Protein AF-A0A8M8UXB6-F1 (afdb_monomer)

Structure (mmCIF, N/CA/C/O backbone):
data_AF-A0A8M8UXB6-F1
#
_entry.id   AF-A0A8M8UXB6-F1
#
loop_
_atom_site.group_PDB
_atom_site.id
_atom_site.type_symbol
_atom_site.label_atom_id
_atom_site.label_alt_id
_atom_site.label_comp_id
_atom_site.label_asym_id
_atom_site.label_entity_id
_atom_site.label_seq_id
_atom_site.pdbx_PDB_ins_code
_atom_site.Cartn_x
_atom_site.Cartn_y
_atom_site.Cartn_z
_atom_site.occupancy
_atom_site.B_iso_or_equiv
_atom_site.auth_seq_id
_atom_site.auth_comp_id
_atom_site.auth_asym_id
_atom_site.auth_atom_id
_atom_site.pdbx_PDB_model_num
ATOM 1 N N . MET A 1 1 ? -39.179 3.156 4.300 1.00 52.09 1 MET A N 1
ATOM 2 C CA . MET A 1 1 ? -38.796 3.876 3.070 1.00 52.09 1 MET A CA 1
ATOM 3 C C . MET A 1 1 ? -38.747 5.362 3.382 1.00 52.09 1 MET A C 1
ATOM 5 O O . MET A 1 1 ? -39.621 6.058 2.920 1.00 52.09 1 MET A O 1
ATOM 9 N N . GLU A 1 2 ? -37.778 5.841 4.166 1.00 46.72 2 GLU A N 1
ATOM 10 C CA . GLU A 1 2 ? -37.408 7.268 4.222 1.00 46.72 2 GLU A CA 1
ATOM 11 C C . GLU A 1 2 ? -35.946 7.347 4.687 1.00 46.72 2 GLU A C 1
ATOM 13 O O . GLU A 1 2 ? -35.594 6.819 5.741 1.00 46.72 2 GLU A O 1
ATOM 18 N N . HIS A 1 3 ? -35.081 7.928 3.856 1.00 46.84 3 HIS A N 1
ATOM 19 C CA . HIS A 1 3 ? -33.669 8.177 4.146 1.00 46.84 3 HIS A CA 1
ATOM 20 C C . HIS A 1 3 ? -33.470 9.685 4.337 1.00 46.84 3 HIS A C 1
ATOM 22 O O . HIS A 1 3 ? -33.814 10.436 3.422 1.00 46.84 3 HIS A O 1
ATOM 28 N N . PRO A 1 4 ? -32.851 10.159 5.432 1.00 62.53 4 PRO A N 1
ATOM 29 C CA . PRO A 1 4 ? -32.331 11.513 5.471 1.00 62.53 4 PRO A CA 1
ATOM 30 C C . PRO A 1 4 ? -30.938 11.560 4.827 1.00 62.53 4 PRO A C 1
ATOM 32 O O . PRO A 1 4 ? -29.988 10.897 5.248 1.00 62.53 4 PRO A O 1
ATOM 35 N N . VAL A 1 5 ? -30.836 12.373 3.779 1.00 54.56 5 VAL A N 1
ATOM 36 C CA . VAL A 1 5 ? -29.599 12.784 3.107 1.00 54.56 5 VAL A CA 1
ATOM 37 C C . VAL A 1 5 ? -28.805 13.690 4.052 1.00 54.56 5 VAL A C 1
ATOM 39 O O . VAL A 1 5 ? -29.157 14.851 4.248 1.00 54.56 5 VAL A O 1
ATOM 42 N N . TYR A 1 6 ? -27.721 13.181 4.639 1.00 48.34 6 TYR A N 1
ATOM 43 C CA . TYR A 1 6 ? -26.762 14.017 5.360 1.00 48.34 6 TYR A CA 1
ATOM 44 C C . TYR A 1 6 ? -25.718 14.577 4.392 1.00 48.34 6 TYR A C 1
ATOM 46 O O . TYR A 1 6 ? -24.767 13.907 3.991 1.00 48.34 6 TYR A O 1
ATOM 54 N N . SER A 1 7 ? -25.896 15.848 4.038 1.00 54.56 7 SER A N 1
ATOM 55 C CA . SER A 1 7 ? -24.874 16.689 3.425 1.00 54.56 7 SER A CA 1
ATOM 56 C C . SER A 1 7 ? -23.794 17.033 4.457 1.00 54.56 7 SER A C 1
ATOM 58 O O . SER A 1 7 ? -23.979 17.927 5.285 1.00 54.56 7 SER A O 1
ATOM 60 N N . LEU A 1 8 ? -22.644 16.362 4.410 1.00 44.34 8 LEU A N 1
ATOM 61 C CA . LEU A 1 8 ? -21.457 16.809 5.141 1.00 44.34 8 LEU A CA 1
ATOM 62 C C . LEU A 1 8 ? -20.671 17.794 4.274 1.00 44.34 8 LEU A C 1
ATOM 64 O O . LEU A 1 8 ? -19.838 17.427 3.447 1.00 44.34 8 LEU A O 1
ATOM 68 N N . GLN A 1 9 ? -20.967 19.078 4.480 1.00 42.91 9 GLN A N 1
ATOM 69 C CA . GLN A 1 9 ? -20.109 20.177 4.062 1.00 42.91 9 GLN A CA 1
ATOM 70 C C . GLN A 1 9 ? -18.726 20.001 4.697 1.00 42.91 9 GLN A C 1
ATOM 72 O O . GLN A 1 9 ? -18.566 19.907 5.914 1.00 42.91 9 GLN A O 1
ATOM 77 N N . TYR A 1 10 ? -17.730 19.947 3.823 1.00 42.12 10 TYR A N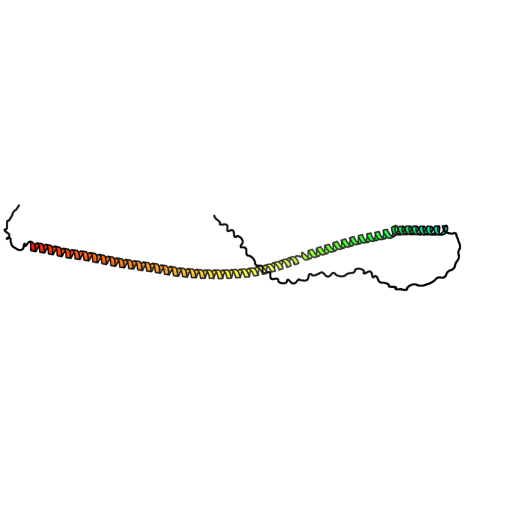 1
ATOM 78 C CA . TYR A 1 10 ? -16.314 19.829 4.113 1.00 42.12 10 TYR A CA 1
ATOM 79 C C . TYR A 1 10 ? -15.874 20.773 5.239 1.00 42.12 10 TYR A C 1
ATOM 81 O O . TYR A 1 10 ? -15.799 21.993 5.070 1.00 42.12 10 TYR A O 1
ATOM 89 N N . MET A 1 11 ? -15.497 20.189 6.378 1.00 40.06 11 MET A N 1
ATOM 90 C CA . MET A 1 11 ? -14.714 20.875 7.396 1.00 40.06 11 MET A CA 1
ATOM 91 C C . MET A 1 11 ? -13.427 21.407 6.758 1.00 40.06 11 MET A C 1
ATOM 93 O O . MET A 1 11 ? -12.514 20.662 6.399 1.00 40.06 11 MET A O 1
ATOM 97 N N . ARG A 1 12 ? -13.370 22.734 6.659 1.00 49.72 12 ARG A N 1
ATOM 98 C CA . ARG A 1 12 ? -12.221 23.574 6.327 1.00 49.72 12 ARG A CA 1
ATOM 99 C C . ARG A 1 12 ? -11.096 23.345 7.353 1.00 49.72 12 ARG A C 1
ATOM 101 O O . ARG A 1 12 ? -10.843 24.186 8.212 1.00 49.72 12 ARG A O 1
ATOM 108 N N . ARG A 1 13 ? -10.394 22.207 7.277 1.00 42.78 13 ARG A N 1
ATOM 109 C CA . ARG A 1 13 ? -9.127 21.993 7.992 1.00 42.78 13 ARG A CA 1
ATOM 110 C C . ARG A 1 13 ? -8.033 22.795 7.298 1.00 42.78 13 ARG A C 1
ATOM 112 O O . ARG A 1 13 ? -7.392 22.371 6.341 1.00 42.78 13 ARG A O 1
ATOM 119 N N . ARG A 1 14 ? -7.856 24.000 7.833 1.00 42.75 14 ARG A N 1
ATOM 120 C CA . ARG A 1 14 ? -6.725 24.906 7.659 1.00 42.75 14 ARG A CA 1
ATOM 121 C C . ARG A 1 14 ? -5.435 24.181 8.051 1.00 42.75 14 ARG A C 1
ATOM 123 O O . ARG A 1 14 ? -4.998 24.239 9.197 1.00 42.75 14 ARG A O 1
ATOM 130 N N . SER A 1 15 ? -4.842 23.482 7.091 1.00 38.06 15 SER A N 1
ATOM 131 C CA . SER A 1 15 ? -3.515 22.893 7.237 1.00 38.06 15 SER A CA 1
ATOM 132 C C . SER A 1 15 ? -2.497 24.027 7.307 1.00 38.06 15 SER A C 1
ATOM 134 O O . SER A 1 15 ? -2.182 24.671 6.309 1.00 38.06 15 SER A O 1
ATOM 136 N N . ARG A 1 16 ? -2.018 24.310 8.520 1.00 42.69 16 ARG A N 1
ATOM 137 C CA . ARG A 1 16 ? -0.820 25.112 8.767 1.00 42.69 16 ARG A CA 1
ATOM 138 C C . ARG A 1 16 ? 0.369 24.357 8.172 1.00 42.69 16 ARG A C 1
ATOM 140 O O . ARG A 1 16 ? 0.931 23.481 8.819 1.00 42.69 16 ARG A O 1
ATOM 147 N N . SER A 1 17 ? 0.756 24.678 6.943 1.00 42.38 17 SER A N 1
ATOM 148 C CA . SER A 1 17 ? 2.042 24.248 6.405 1.00 42.38 17 SER A CA 1
ATOM 149 C C . SER A 1 17 ? 3.145 25.042 7.108 1.00 42.38 17 SER A C 1
ATOM 151 O O . SER A 1 17 ? 3.466 26.166 6.717 1.00 42.38 17 SER A O 1
ATOM 153 N N . LEU A 1 18 ? 3.710 24.472 8.173 1.00 42.44 18 LEU A N 1
ATOM 154 C CA . LEU A 1 18 ? 5.007 24.887 8.695 1.00 42.44 18 LEU A CA 1
ATOM 155 C C . LEU A 1 18 ? 6.042 24.578 7.609 1.00 42.44 18 LEU A C 1
ATOM 157 O O . LEU A 1 18 ? 6.506 23.448 7.465 1.00 42.44 18 LEU A O 1
ATOM 161 N N . SER A 1 19 ? 6.356 25.586 6.797 1.00 42.25 19 SER A N 1
ATOM 162 C CA . SER A 1 19 ? 7.439 25.527 5.822 1.00 42.25 19 SER A CA 1
ATOM 163 C C . SER A 1 19 ? 8.760 25.451 6.586 1.00 42.25 19 SER A C 1
ATOM 165 O O . SER A 1 19 ? 9.380 26.465 6.904 1.00 42.25 19 SER A O 1
ATOM 167 N N . SER A 1 20 ? 9.181 24.235 6.941 1.00 42.88 20 SER A N 1
ATOM 168 C CA . SER A 1 20 ? 10.557 24.011 7.363 1.00 42.88 20 SER A CA 1
ATOM 169 C C . SER A 1 20 ? 11.435 24.204 6.130 1.00 42.88 20 SER A C 1
ATOM 171 O O . SER A 1 20 ? 11.496 23.387 5.211 1.00 42.88 20 SER A O 1
ATOM 173 N N . ARG A 1 21 ? 12.077 25.370 6.091 1.00 49.84 21 ARG A N 1
ATOM 174 C CA . ARG A 1 21 ? 13.089 25.783 5.124 1.00 49.84 21 ARG A CA 1
ATOM 175 C C . ARG A 1 21 ? 14.337 24.916 5.315 1.00 49.84 21 ARG A C 1
ATOM 177 O O . ARG A 1 21 ? 15.371 25.377 5.782 1.00 49.84 21 ARG A O 1
ATOM 184 N N . ARG A 1 22 ? 14.234 23.623 5.002 1.00 41.66 22 ARG A N 1
ATOM 185 C CA . ARG A 1 22 ? 15.372 22.706 4.941 1.00 41.66 22 ARG A CA 1
ATOM 186 C C . ARG A 1 22 ? 16.051 22.926 3.599 1.00 41.66 22 ARG A C 1
ATOM 188 O O . ARG A 1 22 ? 15.495 22.603 2.551 1.00 41.66 22 ARG A O 1
ATOM 195 N N . HIS A 1 23 ? 17.242 23.510 3.649 1.00 46.34 23 HIS A N 1
ATOM 196 C CA . HIS A 1 23 ? 18.158 23.619 2.524 1.00 46.34 23 HIS A CA 1
ATOM 197 C C . HIS A 1 23 ? 18.290 22.262 1.819 1.00 46.34 23 HIS A C 1
ATOM 199 O O . HIS A 1 23 ? 18.937 21.342 2.315 1.00 46.34 23 HIS A O 1
ATOM 205 N N . LYS A 1 24 ? 17.651 22.142 0.652 1.00 38.91 24 LYS A N 1
ATOM 206 C CA . LYS A 1 24 ? 17.881 21.052 -0.290 1.00 38.91 24 LYS A CA 1
ATOM 207 C C . LYS A 1 24 ? 19.228 21.341 -0.942 1.00 38.91 24 LYS A C 1
ATOM 209 O O . LYS A 1 24 ? 19.356 22.274 -1.736 1.00 38.91 24 LYS A O 1
ATOM 214 N N . SER A 1 25 ? 20.245 20.591 -0.542 1.00 42.97 25 SER A N 1
ATOM 215 C CA . SER A 1 25 ? 21.536 20.552 -1.214 1.00 42.97 25 SER A CA 1
ATOM 216 C C . SER A 1 25 ? 21.306 20.330 -2.711 1.00 42.97 25 SER A C 1
ATOM 218 O O . SER A 1 25 ? 20.678 19.360 -3.133 1.00 42.97 25 SER A O 1
ATOM 220 N N . ARG A 1 26 ? 21.777 21.285 -3.518 1.00 43.59 26 ARG A N 1
ATOM 221 C CA . ARG A 1 26 ? 21.885 21.153 -4.971 1.00 43.59 26 ARG A CA 1
ATOM 222 C C . ARG A 1 26 ? 22.779 19.950 -5.260 1.00 43.59 26 ARG A C 1
ATOM 224 O O . ARG A 1 26 ? 23.995 20.048 -5.125 1.00 43.59 26 ARG A O 1
ATOM 231 N N . SER A 1 27 ? 22.194 18.829 -5.665 1.00 47.28 27 SER A N 1
ATOM 232 C CA . SER A 1 27 ? 22.964 17.762 -6.296 1.00 47.28 27 SER A CA 1
ATOM 233 C C . SER A 1 27 ? 23.522 18.283 -7.630 1.00 47.28 27 SER A C 1
ATOM 235 O O . SER A 1 27 ? 22.787 18.920 -8.394 1.00 47.28 27 SER A O 1
ATOM 237 N N . PRO A 1 28 ? 24.814 18.065 -7.917 1.00 50.75 28 PRO A N 1
ATOM 238 C CA . PRO A 1 28 ? 25.452 18.557 -9.127 1.00 50.75 28 PRO A CA 1
ATOM 239 C C . PRO A 1 28 ? 24.923 17.787 -10.339 1.00 50.75 28 PRO A C 1
ATOM 241 O O . PRO A 1 28 ? 25.023 16.566 -10.422 1.00 50.75 28 PRO A O 1
ATOM 244 N N . THR A 1 29 ? 24.365 18.509 -11.307 1.00 49.97 29 THR A N 1
ATOM 245 C CA . THR A 1 29 ? 24.060 17.974 -12.639 1.00 49.97 29 THR A CA 1
ATOM 246 C C . THR A 1 29 ? 25.318 17.348 -13.256 1.00 49.97 29 THR A C 1
ATOM 248 O O . THR A 1 29 ? 26.364 18.010 -13.242 1.00 49.97 29 THR A O 1
ATOM 251 N N . PRO A 1 30 ? 25.259 16.154 -13.875 1.00 48.78 30 PRO A N 1
ATOM 252 C CA . PRO A 1 30 ? 26.390 15.614 -14.608 1.00 48.78 30 PRO A CA 1
ATOM 253 C C . PRO A 1 30 ? 26.488 16.372 -15.933 1.00 48.78 30 PRO A C 1
ATOM 255 O O . PRO A 1 30 ? 25.912 15.986 -16.951 1.00 48.78 30 PRO A O 1
ATOM 258 N N . ARG A 1 31 ? 27.200 17.504 -15.931 1.00 48.94 31 ARG A N 1
ATOM 259 C CA . ARG A 1 31 ? 27.508 18.226 -17.166 1.00 48.94 31 ARG A CA 1
ATOM 260 C C . ARG A 1 31 ? 28.572 17.424 -17.908 1.00 48.94 31 ARG A C 1
ATOM 262 O O . ARG A 1 31 ? 29.768 17.512 -17.652 1.00 48.94 31 ARG A O 1
ATOM 269 N N . ARG A 1 32 ? 28.048 16.550 -18.762 1.00 45.34 32 ARG A N 1
ATOM 270 C CA . ARG A 1 32 ? 28.712 15.607 -19.655 1.00 45.34 32 ARG A CA 1
ATOM 271 C C . ARG A 1 32 ? 30.022 16.176 -20.202 1.00 45.34 32 ARG A C 1
ATOM 273 O O . ARG A 1 32 ? 30.042 17.197 -20.888 1.00 45.34 32 ARG A O 1
ATOM 280 N N . ARG A 1 33 ? 31.106 15.466 -19.886 1.00 44.88 33 ARG A N 1
ATOM 281 C CA . ARG A 1 33 ? 32.448 15.636 -20.442 1.00 44.88 33 ARG A CA 1
ATOM 282 C C . ARG A 1 33 ? 32.355 15.722 -21.969 1.00 44.88 33 ARG A C 1
ATOM 284 O O . ARG A 1 33 ? 31.955 14.762 -22.621 1.00 44.88 33 ARG A O 1
ATOM 291 N N . LYS A 1 34 ? 32.711 16.879 -22.530 1.00 38.00 34 LYS A N 1
ATOM 292 C CA . LYS A 1 34 ? 32.951 17.049 -23.965 1.00 38.00 34 LYS A CA 1
ATOM 293 C C . LYS A 1 34 ? 34.330 16.448 -24.242 1.00 38.00 34 LYS A C 1
ATOM 295 O O . LYS A 1 34 ? 35.350 17.035 -23.884 1.00 38.00 34 LYS A O 1
ATOM 300 N N . SER A 1 35 ? 34.352 15.234 -24.777 1.00 42.44 35 SER A N 1
ATOM 301 C CA . SER A 1 35 ? 35.566 14.581 -25.254 1.00 42.44 35 SER A CA 1
ATOM 302 C C . SER A 1 35 ? 36.165 15.390 -26.406 1.00 42.44 35 SER A C 1
ATOM 304 O O . SER A 1 35 ? 35.488 15.778 -27.356 1.00 42.44 35 SER A O 1
ATOM 306 N N . ARG A 1 36 ? 37.458 15.675 -26.264 1.00 44.72 36 ARG A N 1
ATOM 307 C CA . ARG A 1 36 ? 38.354 16.161 -27.312 1.00 44.72 36 ARG A CA 1
ATOM 308 C C . ARG A 1 36 ? 38.537 15.074 -28.374 1.00 44.72 36 ARG A C 1
ATOM 310 O O . ARG A 1 36 ? 38.827 13.947 -27.995 1.00 44.72 36 ARG A O 1
ATOM 317 N N . SER A 1 37 ? 38.445 15.464 -29.647 1.00 46.44 37 SER A N 1
ATOM 318 C CA . SER A 1 37 ? 39.218 14.946 -30.792 1.00 46.44 37 SER A CA 1
ATOM 319 C C . SER A 1 37 ? 39.079 15.916 -31.990 1.00 46.44 37 SER A C 1
ATOM 321 O O . SER A 1 37 ? 38.207 16.785 -31.950 1.00 46.44 37 SER A O 1
ATOM 323 N N . PRO A 1 38 ? 40.013 15.913 -32.959 1.00 49.00 38 PRO A N 1
ATOM 324 C CA . PRO A 1 38 ? 40.863 17.073 -33.247 1.00 49.00 38 PRO A CA 1
ATOM 325 C C . PRO A 1 38 ? 40.366 17.956 -34.399 1.00 49.00 38 PRO A C 1
ATOM 327 O O . PRO A 1 38 ? 40.027 17.474 -35.473 1.00 49.00 38 PRO A O 1
ATOM 330 N N . THR A 1 39 ? 40.425 19.276 -34.216 1.00 51.88 39 THR A N 1
ATOM 331 C CA . THR A 1 39 ? 40.383 20.238 -35.327 1.00 51.88 39 THR A CA 1
ATOM 332 C C . THR A 1 39 ? 41.812 20.629 -35.725 1.00 51.88 39 THR A C 1
ATOM 334 O O . THR A 1 39 ? 42.659 20.823 -34.843 1.00 51.88 39 THR A O 1
ATOM 337 N N . PRO A 1 40 ? 42.130 20.765 -37.026 1.00 44.78 40 PRO A N 1
ATOM 338 C CA . PRO A 1 40 ? 43.464 21.147 -37.465 1.00 44.78 40 PRO A CA 1
ATOM 339 C C . PRO A 1 40 ? 43.705 22.619 -37.114 1.00 44.78 40 PRO A C 1
ATOM 341 O O . PRO A 1 40 ? 43.198 23.540 -37.755 1.00 44.78 40 PRO A O 1
ATOM 344 N N . LYS A 1 41 ? 44.497 22.855 -36.064 1.00 46.72 41 LYS A N 1
ATOM 345 C CA . LYS A 1 41 ? 45.066 24.172 -35.773 1.00 46.72 41 LYS A CA 1
ATOM 346 C C . LYS A 1 41 ? 46.045 24.532 -36.887 1.00 46.72 41 LYS A C 1
ATOM 348 O O . LYS A 1 41 ? 47.184 24.075 -36.891 1.00 46.72 41 LYS A O 1
ATOM 353 N N . ARG A 1 42 ? 45.616 25.397 -37.805 1.00 40.56 42 ARG A N 1
ATOM 354 C CA . ARG A 1 42 ? 46.510 26.081 -38.741 1.00 40.56 42 ARG A CA 1
ATOM 355 C C . ARG A 1 42 ? 47.474 26.964 -37.944 1.00 40.56 42 ARG A C 1
ATOM 357 O O . ARG A 1 42 ? 47.108 28.012 -37.417 1.00 40.56 42 ARG A O 1
ATOM 364 N N . THR A 1 43 ? 48.712 26.506 -37.846 1.00 44.88 43 THR A N 1
ATOM 365 C CA . THR A 1 43 ? 49.862 27.225 -37.307 1.00 44.88 43 THR A CA 1
ATOM 366 C C . THR A 1 43 ? 50.139 28.466 -38.159 1.00 44.88 43 THR A C 1
ATOM 368 O O . THR A 1 43 ? 50.557 28.378 -39.309 1.00 44.88 43 THR A O 1
ATOM 371 N N . LYS A 1 44 ? 49.918 29.660 -37.600 1.00 44.19 44 LYS A N 1
ATOM 372 C CA . LYS A 1 44 ? 50.465 30.911 -38.144 1.00 44.19 44 LYS A CA 1
ATOM 373 C C . LYS A 1 44 ? 51.757 31.218 -37.383 1.00 44.19 44 LYS A C 1
ATOM 375 O O . LYS A 1 44 ? 51.751 31.855 -36.337 1.00 44.19 44 LYS A O 1
ATOM 380 N N . ARG A 1 45 ? 52.862 30.680 -37.898 1.00 40.84 45 ARG A N 1
ATOM 381 C CA . ARG A 1 45 ? 54.252 30.949 -37.494 1.00 40.84 45 ARG A CA 1
ATOM 382 C C . ARG A 1 45 ? 54.937 31.405 -38.786 1.00 40.84 45 ARG A C 1
ATOM 384 O O . ARG A 1 45 ? 54.962 30.644 -39.739 1.00 40.84 45 ARG A O 1
ATOM 391 N N . GLN A 1 46 ? 55.256 32.677 -38.979 1.00 36.38 46 GLN A N 1
ATOM 392 C CA . GLN A 1 46 ? 56.524 33.394 -38.734 1.00 36.38 46 GLN A CA 1
ATOM 393 C C . GLN A 1 46 ? 56.386 34.645 -39.648 1.00 36.38 46 GLN A C 1
ATOM 395 O O . GLN A 1 46 ? 55.687 34.572 -40.649 1.00 36.38 46 GLN A O 1
ATOM 400 N N . ARG A 1 47 ? 56.977 35.820 -39.449 1.00 37.66 47 ARG A N 1
ATOM 401 C CA . ARG A 1 47 ? 58.333 36.142 -39.011 1.00 37.66 47 ARG A CA 1
ATOM 402 C C . ARG A 1 47 ? 58.353 37.664 -38.814 1.00 37.66 47 ARG A C 1
ATOM 404 O O . ARG A 1 47 ? 57.826 38.389 -39.654 1.00 37.66 47 ARG A O 1
ATOM 411 N N . LYS A 1 48 ? 58.943 38.152 -37.725 1.00 38.59 48 LYS A N 1
ATOM 412 C CA . LYS A 1 48 ? 59.273 39.574 -37.575 1.00 38.59 48 LYS A CA 1
ATOM 413 C C . LYS A 1 48 ? 60.486 39.888 -38.457 1.00 38.59 48 LYS A C 1
ATOM 415 O O . LYS A 1 48 ? 61.440 39.114 -38.449 1.00 38.59 48 LYS A O 1
ATOM 420 N N . ARG A 1 49 ? 60.485 41.034 -39.138 1.00 35.00 49 ARG A N 1
ATOM 421 C CA . ARG A 1 49 ? 61.720 41.742 -39.490 1.00 35.00 49 ARG A CA 1
ATOM 422 C C . ARG A 1 49 ? 61.505 43.229 -39.247 1.00 35.00 49 ARG A C 1
ATOM 424 O O . ARG A 1 49 ? 60.694 43.864 -39.908 1.00 35.00 49 ARG A O 1
ATOM 431 N N . SER A 1 50 ? 62.183 43.719 -38.223 1.00 36.75 50 SER A N 1
ATOM 432 C CA . SER A 1 50 ? 62.341 45.129 -37.894 1.00 36.75 50 SER A CA 1
ATOM 433 C C . SER A 1 50 ? 63.365 45.743 -38.843 1.00 36.75 50 SER A C 1
ATOM 435 O O . SER A 1 50 ? 64.385 45.101 -39.072 1.00 36.75 50 SER A O 1
ATOM 437 N N . THR A 1 51 ? 63.150 46.979 -39.288 1.00 34.28 51 THR A N 1
ATOM 438 C CA . THR A 1 51 ? 64.228 47.952 -39.537 1.00 34.28 51 THR A CA 1
ATOM 439 C C . THR A 1 51 ? 63.637 49.357 -39.527 1.00 34.28 51 THR A C 1
ATOM 441 O O . THR A 1 51 ? 62.875 49.738 -40.409 1.00 34.28 51 THR A O 1
ATOM 444 N N . SER A 1 52 ? 63.984 50.087 -38.476 1.00 42.12 52 SER A N 1
ATOM 445 C CA . SER A 1 52 ? 63.933 51.538 -38.344 1.00 42.12 52 SER A CA 1
ATOM 446 C C . SER A 1 52 ? 65.100 52.185 -39.093 1.00 42.12 52 SER A C 1
ATOM 448 O O . SER A 1 52 ? 66.213 51.683 -38.957 1.00 42.12 52 SER A O 1
ATOM 450 N N . SER A 1 53 ? 64.881 53.330 -39.739 1.00 37.78 53 SER A N 1
ATOM 451 C CA . SER A 1 53 ? 65.802 54.483 -39.706 1.00 37.78 53 SER A CA 1
ATOM 452 C C . SER A 1 53 ? 65.248 55.645 -40.536 1.00 37.78 53 SER A C 1
ATOM 454 O O . SER A 1 53 ? 64.797 55.457 -41.662 1.00 37.78 53 SER A O 1
ATOM 456 N N . SER A 1 54 ? 65.293 56.829 -39.935 1.00 36.47 54 SER A N 1
ATOM 457 C CA . SER A 1 54 ? 64.901 58.149 -40.444 1.00 36.47 54 SER A CA 1
ATOM 458 C C . SER A 1 54 ? 65.824 58.655 -41.595 1.00 36.47 54 SER A C 1
ATOM 460 O O . SER A 1 54 ? 66.740 57.929 -41.984 1.00 36.47 54 SER A O 1
ATOM 462 N N . PRO A 1 55 ? 65.570 59.851 -42.180 1.00 61.38 55 PRO A N 1
ATOM 463 C CA . PRO A 1 55 ? 66.037 60.282 -43.506 1.00 61.38 55 PRO A CA 1
ATOM 464 C C . PRO A 1 55 ? 67.459 60.866 -43.478 1.00 61.38 55 PRO A C 1
ATOM 466 O O . PRO A 1 55 ? 67.994 61.048 -42.390 1.00 61.38 55 PRO A O 1
ATOM 469 N N . LEU A 1 56 ? 68.030 61.189 -44.655 1.00 34.44 56 LEU A N 1
ATOM 470 C CA . LEU A 1 56 ? 68.779 62.427 -44.976 1.00 34.44 56 LEU A CA 1
ATOM 471 C C . LEU A 1 56 ? 69.555 62.330 -46.322 1.00 34.44 56 LEU A C 1
ATOM 473 O O . LEU A 1 56 ? 70.205 61.335 -46.618 1.00 34.44 56 LEU A O 1
ATOM 477 N N . THR A 1 57 ? 69.492 63.444 -47.067 1.00 33.47 57 THR A N 1
ATOM 478 C CA . THR A 1 57 ? 70.531 64.093 -47.907 1.00 33.47 57 THR A CA 1
ATOM 479 C C . THR A 1 57 ? 70.988 63.540 -49.272 1.00 33.47 57 THR A C 1
ATOM 481 O O . THR A 1 57 ? 71.717 62.563 -49.360 1.00 33.47 57 THR A O 1
ATOM 484 N N . ALA A 1 58 ? 70.713 64.394 -50.274 1.00 31.42 58 ALA A N 1
ATOM 485 C CA . ALA A 1 58 ? 71.642 65.002 -51.245 1.00 31.42 58 ALA A CA 1
ATOM 486 C C . ALA A 1 58 ? 71.944 64.309 -52.595 1.00 31.42 58 ALA A C 1
ATOM 488 O O . ALA A 1 58 ? 72.324 63.149 -52.685 1.00 31.42 58 ALA A O 1
ATOM 489 N N . SER A 1 59 ? 71.786 65.130 -53.641 1.00 42.84 59 SER A N 1
ATOM 490 C CA . SER A 1 59 ? 72.007 64.926 -55.080 1.00 42.84 59 SER A CA 1
ATOM 491 C C . SER A 1 59 ? 73.467 64.607 -55.462 1.00 42.84 59 SER A C 1
ATOM 493 O O . SER A 1 59 ? 74.374 64.839 -54.662 1.00 42.84 59 SER A O 1
ATOM 495 N N . PRO A 1 60 ? 73.724 64.184 -56.718 1.00 48.16 60 PRO A N 1
ATOM 496 C CA . PRO A 1 60 ? 74.143 65.180 -57.711 1.00 48.16 60 PRO A CA 1
ATOM 497 C C . PRO A 1 60 ? 73.526 65.020 -59.116 1.00 48.16 60 PRO A C 1
ATOM 499 O O . PRO A 1 60 ? 72.963 64.001 -59.499 1.00 48.16 60 PRO A O 1
ATOM 502 N N . SER A 1 61 ? 73.643 66.129 -59.836 1.00 41.69 61 SER A N 1
ATOM 503 C CA . SER A 1 61 ? 73.226 66.496 -61.191 1.00 41.69 61 SER A CA 1
ATOM 504 C C . SER A 1 61 ? 73.973 65.812 -62.351 1.00 41.69 61 SER A C 1
ATOM 506 O O . SER A 1 61 ? 75.016 65.204 -62.135 1.00 41.69 61 SER A O 1
ATOM 508 N N . VAL A 1 62 ? 73.507 66.152 -63.572 1.00 36.78 62 VAL A N 1
ATOM 509 C CA . VAL A 1 62 ? 74.155 66.106 -64.914 1.00 36.78 62 VAL A CA 1
ATOM 510 C C . VAL A 1 62 ? 73.750 64.878 -65.743 1.00 36.78 62 VAL A C 1
ATOM 512 O O . VAL A 1 62 ? 73.819 63.767 -65.247 1.00 36.78 62 VAL A O 1
ATOM 515 N N . SER A 1 63 ? 73.374 64.936 -67.024 1.00 35.53 63 SER A N 1
ATOM 516 C CA . SER A 1 63 ? 72.856 65.940 -67.976 1.00 35.53 63 SER A CA 1
ATOM 517 C C . SER A 1 63 ? 72.559 65.175 -69.288 1.00 35.53 63 SER A C 1
ATOM 519 O O . SER A 1 63 ? 72.958 64.022 -69.428 1.00 35.53 63 SER A O 1
ATOM 521 N N . THR A 1 64 ? 71.943 65.853 -70.267 1.00 33.56 64 THR A N 1
ATOM 522 C CA . THR A 1 64 ? 71.757 65.454 -71.686 1.00 33.56 64 THR A CA 1
ATOM 523 C C . THR A 1 64 ? 70.739 64.321 -71.913 1.00 33.56 64 THR A C 1
ATOM 525 O O . THR A 1 64 ? 70.878 63.227 -71.400 1.00 33.56 64 THR A O 1
ATOM 528 N N . GLY A 1 65 ? 69.610 64.493 -72.602 1.00 34.78 65 GLY A N 1
ATOM 529 C CA . GLY A 1 65 ? 69.340 65.317 -73.774 1.00 34.78 65 GLY A CA 1
ATOM 530 C C . GLY A 1 65 ? 69.421 64.428 -75.013 1.00 34.78 65 GLY A C 1
ATOM 531 O O . GLY A 1 65 ? 70.512 63.984 -75.342 1.00 34.78 65 GLY A O 1
ATOM 532 N N . THR A 1 66 ? 68.268 64.167 -75.643 1.00 37.41 66 THR A N 1
ATOM 533 C CA . THR A 1 66 ? 67.986 63.815 -77.063 1.00 37.41 66 THR A CA 1
ATOM 534 C C . THR A 1 66 ? 66.713 62.957 -77.092 1.00 37.41 66 THR A C 1
ATOM 536 O O . THR A 1 66 ? 66.653 61.864 -76.549 1.00 37.41 66 THR A O 1
ATOM 539 N N . LYS A 1 67 ? 65.568 63.579 -77.375 1.00 40.62 67 LYS A N 1
ATOM 540 C CA . LYS A 1 67 ? 64.938 63.641 -78.702 1.00 40.62 67 LYS A CA 1
ATOM 541 C C . LYS A 1 67 ? 64.585 62.269 -79.288 1.00 40.62 67 LYS A C 1
ATOM 543 O O . LYS A 1 67 ? 65.437 61.560 -79.796 1.00 40.62 67 LYS A O 1
ATOM 548 N N . GLU A 1 68 ? 63.272 62.053 -79.281 1.00 44.16 68 GLU A N 1
ATOM 549 C CA . GLU A 1 68 ? 62.466 61.655 -80.435 1.00 44.16 68 GLU A CA 1
ATOM 550 C C . GLU A 1 68 ? 62.595 60.222 -80.979 1.00 44.16 68 GLU A C 1
ATOM 552 O O . GLU A 1 68 ? 63.659 59.707 -81.299 1.00 44.16 68 GLU A O 1
ATOM 557 N N . THR A 1 69 ? 61.402 59.657 -81.205 1.00 49.16 69 THR A N 1
ATOM 558 C CA . THR A 1 69 ? 61.057 58.474 -82.014 1.00 49.16 69 THR A CA 1
ATOM 559 C C . THR A 1 69 ? 61.128 57.094 -81.337 1.00 49.16 69 THR A C 1
ATOM 561 O O . THR A 1 69 ? 62.108 56.374 -81.485 1.00 49.16 69 THR A O 1
ATOM 564 N N . LYS A 1 70 ? 60.022 56.655 -80.685 1.00 52.34 70 LYS A N 1
ATOM 565 C CA . LYS A 1 70 ? 59.530 55.245 -80.760 1.00 52.34 70 LYS A CA 1
ATOM 566 C C . LYS A 1 70 ? 58.168 54.900 -80.112 1.00 52.34 70 LYS A C 1
ATOM 568 O O . LYS A 1 70 ? 57.930 53.729 -79.816 1.00 52.34 70 LYS A O 1
ATOM 573 N N . ASP A 1 71 ? 57.224 55.832 -79.979 1.00 57.47 71 ASP A N 1
ATOM 574 C CA . ASP A 1 71 ? 55.903 55.565 -79.365 1.00 57.47 71 ASP A CA 1
ATOM 575 C C . ASP A 1 71 ? 55.062 54.459 -80.042 1.00 57.47 71 ASP A C 1
ATOM 577 O O . ASP A 1 71 ? 54.305 53.749 -79.380 1.00 57.47 71 ASP A O 1
ATOM 581 N N . ALA A 1 72 ? 55.224 54.220 -81.348 1.00 59.22 72 ALA A N 1
ATOM 582 C CA . ALA A 1 72 ? 54.491 53.151 -82.036 1.00 59.22 72 ALA A CA 1
ATOM 583 C C . ALA A 1 72 ? 54.993 51.737 -81.670 1.00 59.22 72 ALA A C 1
ATOM 585 O O . ALA A 1 72 ? 54.212 50.788 -81.609 1.00 59.22 72 ALA A O 1
ATOM 586 N N . SER A 1 73 ? 56.292 51.577 -81.394 1.00 58.41 73 SER A N 1
ATOM 587 C CA . SER A 1 73 ? 56.898 50.252 -81.192 1.00 58.41 73 SER A CA 1
ATOM 588 C C . SER A 1 73 ? 56.672 49.684 -79.788 1.00 58.41 73 SER A C 1
ATOM 590 O O . SER A 1 73 ? 56.529 48.471 -79.635 1.00 58.41 73 SER A O 1
ATOM 592 N N . GLU A 1 74 ? 56.592 50.538 -78.763 1.00 61.00 74 GLU A N 1
ATOM 593 C CA . GLU A 1 74 ? 56.239 50.106 -77.406 1.00 61.00 74 GLU A CA 1
ATOM 594 C C . GLU A 1 74 ? 54.750 49.798 -77.266 1.00 61.00 74 GLU A C 1
ATOM 596 O O . GLU A 1 74 ? 54.386 48.844 -76.578 1.00 61.00 74 GLU A O 1
ATOM 601 N N . LYS A 1 75 ? 53.885 50.553 -77.952 1.00 62.91 75 LYS A N 1
ATOM 602 C CA . LYS A 1 75 ? 52.437 50.314 -77.959 1.00 62.91 75 LYS A CA 1
ATOM 603 C C . LYS A 1 75 ? 52.098 48.962 -78.595 1.00 62.91 75 LYS A C 1
ATOM 605 O O . LYS A 1 75 ? 51.350 48.190 -78.006 1.00 62.91 75 LYS A O 1
ATOM 610 N N . LEU A 1 76 ? 52.755 48.618 -79.708 1.00 65.38 76 LEU A N 1
ATOM 611 C CA . LEU A 1 76 ? 52.639 47.299 -80.343 1.00 65.38 76 LEU A CA 1
ATOM 612 C C . LEU A 1 76 ? 53.183 46.159 -79.465 1.00 65.38 76 LEU A C 1
ATOM 614 O O . LEU A 1 76 ? 52.614 45.070 -79.457 1.00 65.38 76 LEU A O 1
ATOM 618 N N . LYS A 1 77 ? 54.257 46.390 -78.693 1.00 70.06 77 LYS A N 1
ATOM 619 C CA . LYS A 1 77 ? 54.781 45.396 -77.738 1.00 70.06 77 LYS A CA 1
ATOM 620 C C . LYS A 1 77 ? 53.842 45.178 -76.549 1.00 70.06 77 LYS A C 1
ATOM 622 O O . LYS A 1 77 ? 53.610 44.026 -76.193 1.00 70.06 77 LYS A O 1
ATOM 627 N N . LYS A 1 78 ? 53.275 46.248 -75.977 1.00 72.75 78 LYS A N 1
ATOM 628 C CA . LYS A 1 78 ? 52.274 46.169 -74.897 1.00 72.75 78 LYS A CA 1
ATOM 629 C C . LYS A 1 78 ? 51.001 45.462 -75.367 1.00 72.75 78 LYS A C 1
ATOM 631 O O . LYS A 1 78 ? 50.533 44.556 -74.688 1.00 72.75 78 LYS A O 1
ATOM 636 N N . GLU A 1 79 ? 50.507 45.784 -76.562 1.00 73.19 79 GLU A N 1
ATOM 637 C CA . GLU A 1 79 ? 49.329 45.129 -77.146 1.00 73.19 79 GLU A CA 1
ATOM 638 C C . GLU A 1 79 ? 49.594 43.647 -77.482 1.00 73.19 79 GLU A C 1
ATOM 640 O O . GLU A 1 79 ? 48.738 42.787 -77.277 1.00 73.19 79 GLU A O 1
ATOM 645 N N . ALA A 1 80 ? 50.798 43.307 -77.955 1.00 74.81 80 ALA A N 1
ATOM 646 C CA . ALA A 1 80 ? 51.194 41.918 -78.187 1.00 74.81 80 ALA A CA 1
ATOM 647 C C . ALA A 1 80 ? 51.354 41.118 -76.881 1.00 74.81 80 ALA A C 1
ATOM 649 O O . ALA A 1 80 ? 51.023 39.932 -76.844 1.00 74.81 80 ALA A O 1
ATOM 650 N N . GLU A 1 81 ? 51.844 41.736 -75.804 1.00 80.31 81 GLU A N 1
ATOM 651 C CA . GLU A 1 81 ? 51.921 41.107 -74.482 1.00 80.31 81 GLU A CA 1
ATOM 652 C C . GLU A 1 81 ? 50.527 40.899 -73.876 1.00 80.31 81 GLU A C 1
ATOM 654 O O . GLU A 1 81 ? 50.243 39.828 -73.342 1.00 80.31 81 GLU A O 1
ATOM 659 N N . GLU A 1 82 ? 49.627 41.870 -74.022 1.00 81.94 82 GLU A N 1
ATOM 660 C CA . GLU A 1 82 ? 48.234 41.759 -73.589 1.00 81.94 82 GLU A CA 1
ATOM 661 C C . GLU A 1 82 ? 47.488 40.659 -74.359 1.00 81.94 82 GLU A C 1
ATOM 663 O O . GLU A 1 82 ? 46.827 39.820 -73.750 1.00 81.94 82 GLU A O 1
ATOM 668 N N . LYS A 1 83 ? 47.700 40.543 -75.679 1.00 77.81 83 LYS A N 1
ATOM 669 C CA . LYS A 1 83 ? 47.196 39.410 -76.480 1.00 77.81 83 LYS A CA 1
ATOM 670 C C . LYS A 1 83 ? 47.740 38.066 -75.990 1.00 77.81 83 LYS A C 1
ATOM 672 O O . LYS A 1 83 ? 46.983 37.100 -75.936 1.00 77.81 83 LYS A O 1
ATOM 677 N N . LYS A 1 84 ? 49.016 37.988 -75.589 1.00 81.19 84 LYS A N 1
ATOM 678 C CA . LYS A 1 84 ? 49.596 36.773 -74.983 1.00 81.19 84 LYS A CA 1
ATOM 679 C C . LYS A 1 84 ? 48.983 36.461 -73.617 1.00 81.19 84 LYS A C 1
ATOM 681 O O . LYS A 1 84 ? 48.693 35.299 -73.353 1.00 81.19 84 LYS A O 1
ATOM 686 N N . ARG A 1 85 ? 48.743 37.463 -72.765 1.00 80.56 85 ARG A N 1
ATOM 687 C CA . ARG A 1 85 ? 48.056 37.289 -71.471 1.00 80.56 85 ARG A CA 1
ATOM 688 C C . ARG A 1 85 ? 46.622 36.804 -71.662 1.00 80.56 85 ARG A C 1
ATOM 690 O O . ARG A 1 85 ? 46.235 35.838 -71.018 1.00 80.56 85 ARG A O 1
ATOM 697 N N . ASN A 1 86 ? 45.892 37.386 -72.609 1.00 82.94 86 ASN A N 1
ATOM 698 C CA . ASN A 1 86 ? 44.534 36.965 -72.946 1.00 82.94 86 ASN A CA 1
ATOM 699 C C . ASN A 1 86 ? 44.519 35.539 -73.515 1.00 82.94 86 ASN A C 1
ATOM 701 O O . ASN A 1 86 ? 43.685 34.734 -73.117 1.00 82.94 86 ASN A O 1
ATOM 705 N N . GLN A 1 87 ? 45.474 35.174 -74.381 1.00 84.94 87 GLN A N 1
ATOM 706 C CA . GLN A 1 87 ? 45.612 33.792 -74.862 1.00 84.94 87 GLN A CA 1
ATOM 707 C C . GLN A 1 87 ? 45.942 32.807 -73.733 1.00 84.94 87 GLN A C 1
ATOM 709 O O . GLN A 1 87 ? 45.374 31.718 -73.696 1.00 84.94 87 GLN A O 1
ATOM 714 N N . LEU A 1 88 ? 46.818 33.176 -72.795 1.00 85.06 88 LEU A N 1
ATOM 715 C CA . LEU A 1 88 ? 47.122 32.352 -71.623 1.00 85.06 88 LEU A CA 1
ATOM 716 C C . LEU A 1 88 ? 45.921 32.231 -70.684 1.00 85.06 88 LEU A C 1
ATOM 718 O O . LEU A 1 88 ? 45.686 31.151 -70.155 1.00 85.06 88 LEU A O 1
ATOM 722 N N . GLU A 1 89 ? 45.135 33.291 -70.504 1.00 86.38 89 GLU A N 1
ATOM 723 C CA . GLU A 1 89 ? 43.909 33.253 -69.708 1.00 86.38 89 GLU A CA 1
ATOM 724 C C . GLU A 1 89 ? 42.850 32.361 -70.365 1.00 86.38 89 GLU A C 1
ATOM 726 O O . GLU A 1 89 ? 42.214 31.563 -69.682 1.00 86.38 89 GLU A O 1
ATOM 731 N N . VAL A 1 90 ? 42.696 32.433 -71.689 1.00 87.06 90 VAL A N 1
ATOM 732 C CA . VAL A 1 90 ? 41.813 31.541 -72.455 1.00 87.06 90 VAL A CA 1
ATOM 733 C C . VAL A 1 90 ? 42.296 30.094 -72.364 1.00 87.06 90 VAL A C 1
ATOM 735 O O . VAL A 1 90 ? 41.492 29.201 -72.106 1.00 87.06 90 VAL A O 1
ATOM 738 N N . CYS A 1 91 ? 43.600 29.851 -72.502 1.00 83.50 91 CYS A N 1
ATOM 739 C CA . CYS A 1 91 ? 44.194 28.525 -72.351 1.00 83.50 91 CYS A CA 1
ATOM 740 C C . CYS A 1 91 ? 44.003 27.985 -70.925 1.00 83.50 91 CYS A C 1
ATOM 742 O O . CYS A 1 91 ? 43.579 26.849 -70.747 1.00 83.50 91 CYS A O 1
ATOM 744 N N . PHE A 1 92 ? 44.207 28.813 -69.899 1.00 87.38 92 PHE A N 1
ATOM 745 C CA . PHE A 1 92 ? 43.992 28.447 -68.501 1.00 87.38 92 PHE A CA 1
ATOM 746 C C . PHE A 1 92 ? 42.516 28.181 -68.191 1.00 87.38 92 PHE A C 1
ATOM 748 O O . PHE A 1 92 ? 42.198 27.182 -67.550 1.00 87.38 92 PHE A O 1
ATOM 755 N N . LYS A 1 93 ? 41.599 29.027 -68.679 1.00 86.06 93 LYS A N 1
ATOM 756 C CA . LYS A 1 93 ? 40.150 28.796 -68.580 1.00 86.06 93 LYS A CA 1
ATOM 757 C C . LYS A 1 93 ? 39.761 27.500 -69.284 1.00 86.06 93 LYS A C 1
ATOM 759 O O . LYS A 1 93 ? 38.993 26.726 -68.724 1.00 86.06 93 LYS A O 1
ATOM 764 N N . SER A 1 94 ? 40.339 27.226 -70.451 1.00 85.69 94 SER A N 1
ATOM 765 C CA . SER A 1 94 ? 40.114 25.987 -71.197 1.00 85.69 94 SER A CA 1
ATOM 766 C C . SER A 1 94 ? 40.622 24.754 -70.439 1.00 85.69 94 SER A C 1
ATOM 768 O O . SER A 1 94 ? 39.863 23.806 -70.257 1.00 85.69 94 SER A O 1
ATOM 770 N N . ILE A 1 95 ? 41.852 24.788 -69.913 1.00 87.75 95 ILE A N 1
ATOM 771 C CA . ILE A 1 95 ? 42.444 23.717 -69.090 1.00 87.75 95 ILE A CA 1
ATOM 772 C C . ILE A 1 95 ? 41.624 23.495 -67.815 1.00 87.75 95 ILE A C 1
ATOM 774 O O . ILE A 1 95 ? 41.320 22.360 -67.452 1.00 87.75 95 ILE A O 1
ATOM 778 N N . SER A 1 96 ? 41.227 24.574 -67.140 1.00 88.56 96 SER A N 1
ATOM 779 C CA . SER A 1 96 ? 40.384 24.504 -65.949 1.00 88.56 96 SER A CA 1
ATOM 780 C C . SER A 1 96 ? 39.046 23.831 -66.261 1.00 88.56 96 SER A C 1
ATOM 782 O O . SER A 1 96 ? 38.649 22.894 -65.572 1.00 88.56 96 SER A O 1
ATOM 784 N N . MET A 1 97 ? 38.396 24.243 -67.351 1.00 85.38 97 MET A N 1
ATOM 785 C CA . MET A 1 97 ? 37.083 23.745 -67.749 1.00 85.38 97 MET A CA 1
ATOM 786 C C . MET A 1 97 ? 37.099 22.293 -68.238 1.00 85.38 97 MET A C 1
ATOM 788 O O . MET A 1 97 ? 36.178 21.553 -67.919 1.00 85.38 97 MET A O 1
ATOM 792 N N . HIS A 1 98 ? 38.128 21.863 -68.973 1.00 84.38 98 HIS A N 1
ATOM 793 C CA . HIS A 1 98 ? 38.170 20.514 -69.557 1.00 84.38 98 HIS A CA 1
ATOM 794 C C . HIS A 1 98 ? 38.880 19.479 -68.680 1.00 84.38 98 HIS A C 1
ATOM 796 O O . HIS A 1 98 ? 38.666 18.286 -68.866 1.00 84.38 98 HIS A O 1
ATOM 802 N N . ILE A 1 99 ? 39.726 19.905 -67.736 1.00 81.31 99 ILE A N 1
ATOM 803 C CA . ILE A 1 99 ? 40.550 18.985 -66.938 1.00 81.31 99 ILE A CA 1
ATOM 804 C C . ILE A 1 99 ? 40.236 19.115 -65.446 1.00 81.31 99 ILE A C 1
ATOM 806 O O . ILE A 1 99 ? 39.916 18.124 -64.793 1.00 81.31 99 ILE A O 1
ATOM 810 N N . ILE A 1 100 ? 40.287 20.328 -64.886 1.00 83.75 100 ILE A N 1
ATOM 811 C CA . ILE A 1 100 ? 40.160 20.530 -63.431 1.00 83.75 100 ILE A CA 1
ATOM 812 C C . ILE A 1 100 ? 38.716 20.339 -62.955 1.00 83.75 100 ILE A C 1
ATOM 814 O O . ILE A 1 100 ? 38.497 19.672 -61.939 1.00 83.75 100 ILE A O 1
ATOM 818 N N . VAL A 1 101 ? 37.742 20.912 -63.668 1.00 81.69 101 VAL A N 1
ATOM 819 C CA . VAL A 1 101 ? 36.315 20.812 -63.323 1.00 81.69 101 VAL A CA 1
ATOM 820 C C . VAL A 1 101 ? 35.823 19.358 -63.429 1.00 81.69 101 VAL A C 1
ATOM 822 O O . VAL A 1 101 ? 35.388 18.842 -62.400 1.00 81.69 101 VAL A O 1
ATOM 825 N N . PRO A 1 102 ? 36.022 18.619 -64.544 1.00 88.44 102 PRO A N 1
ATOM 826 C CA . PRO A 1 102 ? 35.563 17.232 -64.656 1.00 88.44 102 PRO A CA 1
ATOM 827 C C . PRO A 1 102 ? 36.232 16.288 -63.655 1.00 88.44 102 PRO A C 1
ATOM 829 O O . PRO A 1 102 ? 35.570 15.427 -63.085 1.00 88.44 102 PRO A O 1
ATOM 832 N N . PHE A 1 103 ? 37.528 16.467 -63.370 1.00 88.25 103 PHE A N 1
ATOM 833 C CA . PHE A 1 103 ? 38.220 15.667 -62.354 1.00 88.25 103 PHE A CA 1
ATOM 834 C C . PHE A 1 103 ? 37.715 15.957 -60.930 1.00 88.25 103 PHE A C 1
ATOM 836 O O . PHE A 1 103 ? 37.646 15.064 -60.082 1.00 88.25 103 PHE A O 1
ATOM 843 N N . SER A 1 104 ? 37.359 17.210 -60.642 1.00 84.25 104 SER A N 1
ATOM 844 C CA . SER A 1 104 ? 36.786 17.593 -59.348 1.00 84.25 104 SER A CA 1
ATOM 845 C C . SER A 1 104 ? 35.352 17.091 -59.192 1.00 84.25 104 SER A C 1
ATOM 847 O O . SER A 1 104 ? 34.993 16.647 -58.103 1.00 84.25 104 SER A O 1
ATOM 849 N N . ASP A 1 105 ? 34.564 17.100 -60.265 1.00 90.50 105 ASP A N 1
ATOM 850 C CA . ASP A 1 105 ? 33.203 16.565 -60.281 1.00 90.50 105 ASP A CA 1
ATOM 851 C C . ASP A 1 105 ? 33.197 15.035 -60.185 1.00 90.50 105 ASP A C 1
ATOM 853 O O . ASP A 1 105 ? 32.448 14.490 -59.378 1.00 90.50 105 ASP A O 1
ATOM 857 N N . TRP A 1 106 ? 34.108 14.346 -60.881 1.00 91.62 106 TRP A N 1
ATOM 858 C CA . TRP A 1 106 ? 34.313 12.900 -60.737 1.00 91.62 106 TRP A CA 1
ATOM 859 C C . TRP A 1 106 ? 34.673 12.514 -59.293 1.00 91.62 106 TRP A C 1
ATOM 861 O O . TRP A 1 106 ? 34.086 11.589 -58.732 1.00 91.62 106 TRP A O 1
ATOM 871 N N . ARG A 1 107 ? 35.564 13.269 -58.627 1.00 91.19 107 ARG A N 1
ATOM 872 C CA . ARG A 1 107 ? 35.860 13.056 -57.195 1.00 91.19 107 ARG A CA 1
ATOM 873 C C . ARG A 1 107 ? 34.645 13.287 -56.299 1.00 91.19 107 ARG A C 1
ATOM 875 O O . ARG A 1 107 ? 34.415 12.500 -55.390 1.00 91.19 107 ARG A O 1
ATOM 882 N N . ARG A 1 108 ? 33.854 14.333 -56.552 1.00 91.12 108 ARG A N 1
ATOM 883 C CA . ARG A 1 108 ? 32.622 14.611 -55.791 1.00 91.12 108 ARG A CA 1
ATOM 884 C C . ARG A 1 108 ? 31.575 13.515 -55.970 1.00 91.12 108 ARG A C 1
ATOM 886 O O . ARG A 1 108 ? 30.905 13.180 -54.999 1.00 91.12 108 ARG A O 1
ATOM 893 N N . GLN A 1 109 ? 31.448 12.962 -57.176 1.00 91.50 109 GLN A N 1
ATOM 894 C CA . GLN A 1 109 ? 30.571 11.824 -57.456 1.00 91.50 109 GLN A CA 1
ATOM 895 C C . GLN A 1 109 ? 31.022 10.588 -56.675 1.00 91.50 109 GLN A C 1
ATOM 897 O O . GLN A 1 109 ? 30.223 10.028 -55.933 1.00 91.50 109 GLN A O 1
ATOM 902 N N . GLN A 1 110 ? 32.310 10.240 -56.738 1.00 92.56 110 GLN A N 1
ATOM 903 C CA . GLN A 1 110 ? 32.869 9.123 -55.969 1.00 92.56 110 GLN A CA 1
ATOM 904 C C . GLN A 1 110 ? 32.702 9.309 -54.453 1.00 92.56 110 GLN A C 1
ATOM 906 O O . GLN A 1 110 ? 32.314 8.383 -53.749 1.00 92.56 110 GLN A O 1
ATOM 911 N N . GLU A 1 111 ? 32.929 10.516 -53.928 1.00 93.50 111 GLU A N 1
ATOM 912 C CA . GLU A 1 111 ? 32.690 10.816 -52.512 1.00 93.50 111 GLU A CA 1
ATOM 913 C C . GLU A 1 111 ? 31.207 10.718 -52.122 1.00 93.50 111 GLU A C 1
ATOM 915 O O . GLU A 1 111 ? 30.902 10.310 -51.003 1.00 93.50 111 GLU A O 1
ATOM 920 N N . ALA A 1 112 ? 30.282 11.119 -52.998 1.00 94.12 112 ALA A N 1
ATOM 921 C CA . ALA A 1 112 ? 28.847 11.016 -52.744 1.00 94.12 112 ALA A CA 1
ATOM 922 C C . ALA A 1 112 ? 28.372 9.556 -52.770 1.00 94.12 112 ALA A C 1
ATOM 924 O O . ALA A 1 112 ? 27.619 9.151 -51.888 1.00 94.12 112 ALA A O 1
ATOM 925 N N . GLU A 1 113 ? 28.854 8.760 -53.727 1.00 91.81 113 GLU A N 1
ATOM 926 C CA . GLU A 1 113 ? 28.596 7.319 -53.803 1.00 91.81 113 GLU A CA 1
ATOM 927 C C . GLU A 1 113 ? 29.124 6.595 -52.560 1.00 91.81 113 GLU A C 1
ATOM 929 O O . GLU A 1 113 ? 28.381 5.853 -51.917 1.00 91.81 113 GLU A O 1
ATOM 934 N N . LEU A 1 114 ? 30.367 6.874 -52.153 1.00 95.44 114 LEU A N 1
ATOM 935 C CA . LEU A 1 114 ? 30.945 6.309 -50.933 1.00 95.44 114 LEU A CA 1
ATOM 936 C C . LEU A 1 114 ? 30.153 6.707 -49.685 1.00 95.44 114 LEU A C 1
ATOM 938 O O . LEU A 1 114 ? 29.860 5.846 -48.862 1.00 95.44 114 LEU A O 1
ATOM 942 N N . LYS A 1 115 ? 29.743 7.974 -49.559 1.00 95.31 115 LYS A N 1
ATOM 943 C CA . LYS A 1 115 ? 28.910 8.423 -48.431 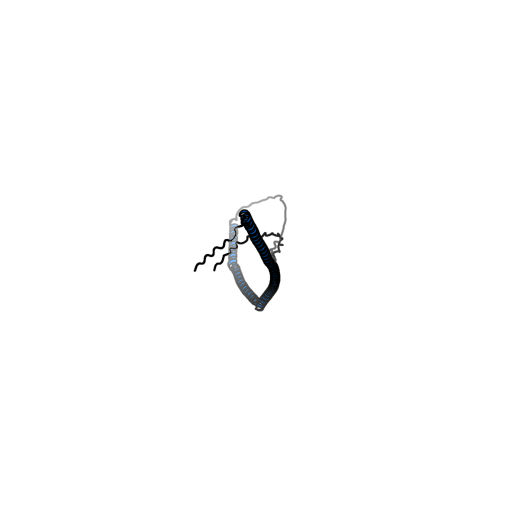1.00 95.31 115 LYS A CA 1
ATOM 944 C C . LYS A 1 115 ? 27.561 7.716 -48.387 1.00 95.31 115 LYS A C 1
ATOM 946 O O . LYS A 1 115 ? 27.124 7.346 -47.305 1.00 95.31 115 LYS A O 1
ATOM 951 N N . LEU A 1 116 ? 26.908 7.497 -49.529 1.00 95.50 116 LEU A N 1
ATOM 952 C CA . LEU A 1 116 ? 25.647 6.752 -49.576 1.00 95.50 116 LEU A CA 1
ATOM 953 C C . LEU A 1 116 ? 25.837 5.299 -49.120 1.00 95.50 116 LEU A C 1
ATOM 955 O O . LEU A 1 116 ? 25.031 4.800 -48.337 1.00 95.50 116 LEU A O 1
ATOM 959 N N . ILE A 1 117 ? 26.926 4.650 -49.542 1.00 95.38 117 ILE A N 1
ATOM 960 C CA . ILE A 1 117 ? 27.277 3.288 -49.112 1.00 95.38 117 ILE A CA 1
ATOM 961 C C . ILE A 1 117 ? 27.597 3.253 -47.609 1.00 95.38 117 ILE A C 1
ATOM 963 O O . ILE A 1 117 ? 27.110 2.379 -46.890 1.00 95.38 117 ILE A O 1
ATOM 967 N N . GLU A 1 118 ? 28.387 4.198 -47.100 1.00 93.94 118 GLU A N 1
ATOM 968 C CA . GLU A 1 118 ? 28.704 4.317 -45.671 1.00 93.94 118 GLU A CA 1
ATOM 969 C C . GLU A 1 118 ? 27.445 4.565 -44.830 1.00 93.94 118 GLU A C 1
ATOM 971 O O . GLU A 1 118 ? 27.252 3.934 -43.793 1.00 93.94 118 GLU A O 1
ATOM 976 N N . GLU A 1 119 ? 26.546 5.441 -45.280 1.00 94.75 119 GLU A N 1
ATOM 977 C CA . GLU A 1 119 ? 25.281 5.701 -44.595 1.00 94.75 119 GLU A CA 1
ATOM 978 C C . GLU A 1 119 ? 24.356 4.484 -44.607 1.00 94.75 119 GLU A C 1
ATOM 980 O O . GLU A 1 119 ? 23.723 4.181 -43.595 1.00 94.75 119 GLU A O 1
ATOM 985 N N . GLU A 1 120 ? 24.258 3.776 -45.730 1.00 94.81 120 GLU A N 1
ATOM 986 C CA . GLU A 1 120 ? 23.439 2.572 -45.824 1.00 94.81 120 GLU A CA 1
ATOM 987 C C . GLU A 1 120 ? 23.995 1.444 -44.945 1.00 94.81 120 GLU A C 1
ATOM 989 O O . GLU A 1 120 ? 23.256 0.825 -44.177 1.00 94.81 120 GLU A O 1
ATOM 994 N N . THR A 1 121 ? 25.304 1.200 -44.999 1.00 95.81 121 THR A N 1
ATOM 995 C CA . THR A 1 121 ? 25.964 0.196 -44.152 1.00 95.81 121 THR A CA 1
ATOM 996 C C . THR A 1 121 ? 25.848 0.548 -42.671 1.00 95.81 121 THR A C 1
ATOM 998 O O . THR A 1 121 ? 25.513 -0.323 -41.867 1.00 95.81 121 THR A O 1
ATOM 1001 N N . ALA A 1 122 ? 26.010 1.822 -42.300 1.00 97.44 122 ALA A N 1
ATOM 1002 C CA . ALA A 1 122 ? 25.797 2.287 -40.933 1.00 97.44 122 ALA A CA 1
ATOM 1003 C C . ALA A 1 122 ? 24.349 2.073 -40.466 1.00 97.44 122 ALA A C 1
ATOM 1005 O O . ALA A 1 122 ? 24.137 1.641 -39.332 1.00 97.44 122 ALA A O 1
ATOM 1006 N N . LYS A 1 123 ? 23.351 2.325 -41.327 1.00 97.38 123 LYS A N 1
ATOM 1007 C CA . LYS A 1 123 ? 21.933 2.070 -41.018 1.00 97.38 123 LYS A CA 1
ATOM 1008 C C . LYS A 1 123 ? 21.669 0.587 -40.783 1.00 97.38 123 LYS A C 1
ATOM 1010 O O . LYS A 1 123 ? 21.110 0.246 -39.747 1.00 97.38 123 LYS A O 1
ATOM 1015 N N . ARG A 1 124 ? 22.137 -0.293 -41.675 1.00 97.31 124 ARG A N 1
ATOM 1016 C CA . ARG A 1 124 ? 21.972 -1.752 -41.532 1.00 97.31 124 ARG A CA 1
ATOM 1017 C C . ARG A 1 124 ? 22.595 -2.268 -40.236 1.00 97.31 124 ARG A C 1
ATOM 1019 O O . ARG A 1 124 ? 21.947 -2.989 -39.483 1.00 97.31 124 ARG A O 1
ATOM 1026 N N . VAL A 1 125 ? 23.825 -1.845 -39.938 1.00 97.81 125 VAL A N 1
ATOM 1027 C CA . VAL A 1 125 ? 24.508 -2.216 -38.691 1.00 97.81 125 VAL A CA 1
ATOM 1028 C C . VAL A 1 125 ? 23.746 -1.688 -37.473 1.00 97.81 125 VAL A C 1
ATOM 1030 O O . VAL A 1 125 ? 23.548 -2.423 -36.506 1.00 97.81 125 VAL A O 1
ATOM 1033 N N . ALA A 1 126 ? 23.281 -0.437 -37.501 1.00 96.06 126 ALA A N 1
ATOM 1034 C CA . ALA A 1 126 ? 22.518 0.142 -36.398 1.00 96.06 126 ALA A CA 1
ATOM 1035 C C . ALA A 1 126 ? 21.183 -0.583 -36.162 1.00 96.06 126 ALA A C 1
ATOM 1037 O O . ALA A 1 126 ? 20.814 -0.827 -35.012 1.00 96.06 126 ALA A O 1
ATOM 1038 N N . GLU A 1 127 ? 20.473 -0.949 -37.229 1.00 97.31 127 GLU A N 1
ATOM 1039 C CA . GLU A 1 127 ? 19.231 -1.720 -37.159 1.00 97.31 127 GLU A CA 1
ATOM 1040 C C . GLU A 1 127 ? 19.466 -3.126 -36.606 1.00 97.31 127 GLU A C 1
ATOM 1042 O O . GLU A 1 127 ? 18.718 -3.570 -35.735 1.00 97.31 127 GLU A O 1
ATOM 1047 N N . GLU A 1 128 ? 20.533 -3.805 -37.029 1.00 97.81 128 GLU A N 1
ATOM 1048 C CA . GLU A 1 128 ? 20.876 -5.131 -36.518 1.00 97.81 128 GLU A CA 1
ATOM 1049 C C . GLU A 1 128 ? 21.266 -5.089 -35.033 1.00 97.81 128 GLU A C 1
ATOM 1051 O O . GLU A 1 128 ? 20.817 -5.928 -34.250 1.00 97.81 128 GLU A O 1
ATOM 1056 N N . ILE A 1 129 ? 22.042 -4.082 -34.613 1.00 97.75 129 ILE A N 1
ATOM 1057 C CA . ILE A 1 129 ? 22.353 -3.853 -33.195 1.00 97.75 129 ILE A CA 1
ATOM 1058 C C . ILE A 1 129 ? 21.064 -3.605 -32.413 1.00 97.75 129 ILE A C 1
ATOM 1060 O O . ILE A 1 129 ? 20.852 -4.225 -31.371 1.00 97.75 129 ILE A O 1
ATOM 1064 N N . ARG A 1 130 ? 20.189 -2.721 -32.907 1.00 97.44 130 ARG A N 1
ATOM 1065 C CA . ARG A 1 130 ? 18.911 -2.414 -32.256 1.00 97.44 130 ARG A CA 1
ATOM 1066 C C . ARG A 1 130 ? 18.069 -3.674 -32.088 1.00 97.44 130 ARG A C 1
ATOM 1068 O O . ARG A 1 130 ? 17.582 -3.913 -30.987 1.00 97.44 130 ARG A O 1
ATOM 1075 N N . LYS A 1 131 ? 17.943 -4.481 -33.143 1.00 97.75 131 LYS A N 1
ATOM 1076 C CA . LYS A 1 131 ? 17.184 -5.733 -33.128 1.00 97.75 131 LYS A CA 1
ATOM 1077 C C . LYS A 1 131 ? 17.759 -6.727 -32.116 1.00 97.75 131 LYS A C 1
ATOM 1079 O O . LYS A 1 131 ? 17.021 -7.206 -31.266 1.00 97.75 131 LYS A O 1
ATOM 1084 N N . LYS A 1 132 ? 19.077 -6.960 -32.129 1.00 96.75 132 LYS A N 1
ATOM 1085 C CA . LYS A 1 132 ? 19.746 -7.856 -31.165 1.00 96.75 132 LYS A CA 1
ATOM 1086 C C . LYS A 1 132 ? 19.567 -7.393 -29.718 1.00 96.75 132 LYS A C 1
ATOM 1088 O O . LYS A 1 132 ? 19.312 -8.205 -28.834 1.00 96.75 132 LYS A O 1
ATOM 1093 N N . VAL A 1 133 ? 19.680 -6.088 -29.464 1.00 96.81 133 VAL A N 1
ATOM 1094 C CA . VAL A 1 133 ? 19.449 -5.516 -28.129 1.00 96.81 133 VAL A CA 1
ATOM 1095 C C . VAL A 1 133 ? 17.994 -5.711 -27.709 1.00 96.81 133 VAL A C 1
ATOM 1097 O O . VAL A 1 133 ? 17.740 -6.158 -26.593 1.00 96.81 133 VAL A O 1
ATOM 1100 N N . GLU A 1 134 ? 17.043 -5.424 -28.592 1.00 94.38 134 GLU A N 1
ATOM 1101 C CA . GLU A 1 134 ? 15.617 -5.588 -28.320 1.00 94.38 134 GLU A CA 1
ATOM 1102 C C . GLU A 1 134 ? 15.249 -7.047 -28.031 1.00 94.38 134 GLU A C 1
ATOM 1104 O O . GLU A 1 134 ? 14.569 -7.314 -27.044 1.00 94.38 134 GLU A O 1
ATOM 1109 N N . GLU A 1 135 ? 15.747 -7.996 -28.822 1.00 94.69 135 GLU A N 1
ATOM 1110 C CA . GLU A 1 135 ? 15.575 -9.434 -28.593 1.00 94.69 135 GLU A CA 1
ATOM 1111 C C . GLU A 1 135 ? 16.196 -9.868 -27.261 1.00 94.69 135 GLU A C 1
ATOM 1113 O O . GLU A 1 135 ? 15.550 -10.573 -26.486 1.00 94.69 135 GLU A O 1
ATOM 1118 N N . SER A 1 136 ? 17.404 -9.386 -26.942 1.00 92.62 136 SER A N 1
ATOM 1119 C CA . SER A 1 136 ? 18.069 -9.713 -25.676 1.00 92.62 136 SER A CA 1
ATOM 1120 C C . SER A 1 136 ? 17.290 -9.208 -24.460 1.00 92.62 136 SER A C 1
ATOM 1122 O O . SER A 1 136 ? 17.143 -9.944 -23.489 1.00 92.62 136 SER A O 1
ATOM 1124 N N . LEU A 1 137 ? 16.723 -7.997 -24.525 1.00 93.50 137 LEU A N 1
ATOM 1125 C CA . LEU A 1 137 ? 15.895 -7.418 -23.461 1.00 93.50 137 LEU A CA 1
ATOM 1126 C C . LEU A 1 137 ? 14.516 -8.080 -23.370 1.00 93.50 137 LEU A C 1
ATOM 1128 O O . LEU A 1 137 ? 13.943 -8.174 -22.285 1.00 93.50 137 LEU A O 1
ATOM 1132 N N . ASN A 1 138 ? 13.986 -8.540 -24.502 1.00 92.44 138 ASN A N 1
ATOM 1133 C CA . ASN A 1 138 ? 12.724 -9.266 -24.590 1.00 92.44 138 ASN A CA 1
ATOM 1134 C C . ASN A 1 138 ? 12.854 -10.764 -24.300 1.00 92.44 138 ASN A C 1
ATOM 1136 O O . ASN A 1 138 ? 11.844 -11.470 -24.369 1.00 92.44 138 ASN A O 1
ATOM 1140 N N . SER A 1 139 ? 14.053 -11.235 -23.956 1.00 96.25 139 SER A N 1
ATOM 1141 C CA . SER A 1 139 ? 14.276 -12.609 -23.530 1.00 96.25 139 SER A CA 1
ATOM 1142 C C . SER A 1 139 ? 13.350 -12.982 -22.373 1.00 96.25 139 SER A C 1
ATOM 1144 O O . SER A 1 139 ? 13.038 -12.184 -21.478 1.00 96.25 139 SER A O 1
ATOM 1146 N N . GLU A 1 140 ? 12.873 -14.221 -22.406 1.00 94.38 140 GLU A N 1
ATOM 1147 C CA . GLU A 1 140 ? 11.951 -14.731 -21.395 1.00 94.38 140 GLU A CA 1
ATOM 1148 C C . GLU A 1 140 ? 12.591 -14.740 -20.009 1.00 94.38 140 GLU A C 1
ATOM 1150 O O . GLU A 1 140 ? 11.918 -14.427 -19.034 1.00 94.38 140 GLU A O 1
ATOM 1155 N N . GLU A 1 141 ? 13.898 -14.984 -19.926 1.00 93.38 141 GLU A N 1
ATOM 1156 C CA . GLU A 1 141 ? 14.674 -14.944 -18.686 1.00 93.38 141 GLU A CA 1
ATOM 1157 C C . GLU A 1 141 ? 14.588 -13.578 -17.995 1.00 93.38 141 GLU A C 1
ATOM 1159 O O . GLU A 1 141 ? 14.239 -13.502 -16.816 1.00 93.38 141 GLU A O 1
ATOM 1164 N N . ILE A 1 142 ? 14.827 -12.482 -18.728 1.00 95.06 142 ILE A N 1
ATOM 1165 C CA . ILE A 1 142 ? 14.737 -11.124 -18.173 1.00 95.06 142 ILE A CA 1
ATOM 1166 C C . ILE A 1 142 ? 13.297 -10.814 -17.762 1.00 95.06 142 ILE A C 1
ATOM 1168 O O . ILE A 1 142 ? 13.059 -10.260 -16.687 1.00 95.06 142 ILE A O 1
ATOM 1172 N N . ARG A 1 143 ? 12.315 -11.201 -18.582 1.00 95.00 143 ARG A N 1
ATOM 1173 C CA . ARG A 1 143 ? 10.893 -11.009 -18.259 1.00 95.00 143 ARG A CA 1
ATOM 1174 C C . ARG A 1 143 ? 10.485 -11.778 -17.001 1.00 95.00 143 ARG A C 1
ATOM 1176 O O . ARG A 1 143 ? 9.748 -11.235 -16.178 1.00 95.00 143 ARG A O 1
ATOM 1183 N N . LEU A 1 144 ? 10.943 -13.017 -16.847 1.00 96.81 144 LEU A N 1
ATOM 1184 C CA . LEU A 1 144 ? 10.668 -13.860 -15.685 1.00 96.81 144 LEU A CA 1
ATOM 1185 C C . LEU A 1 144 ? 11.361 -13.328 -14.433 1.00 96.81 144 LEU A C 1
ATOM 1187 O O . LEU A 1 144 ? 10.720 -13.259 -13.391 1.00 96.81 144 LEU A O 1
ATOM 1191 N N . GLU A 1 145 ? 12.609 -12.876 -14.530 1.00 96.12 145 GLU A N 1
ATOM 1192 C CA . GLU A 1 145 ? 13.327 -12.268 -13.406 1.00 96.12 145 GLU A CA 1
ATOM 1193 C C . GLU A 1 145 ? 12.645 -10.972 -12.938 1.00 96.12 145 GLU A C 1
ATOM 1195 O O . GLU A 1 145 ? 12.460 -10.761 -11.738 1.00 96.12 145 GLU A O 1
ATOM 1200 N N . ILE A 1 146 ? 12.190 -10.122 -13.870 1.00 96.81 146 ILE A N 1
ATOM 1201 C CA . ILE A 1 146 ? 11.400 -8.927 -13.535 1.00 96.81 146 ILE A CA 1
ATOM 1202 C C . ILE A 1 146 ? 10.108 -9.325 -12.814 1.00 96.81 146 ILE A C 1
ATOM 1204 O O . ILE A 1 146 ? 9.809 -8.772 -11.754 1.00 96.81 146 ILE A O 1
ATOM 1208 N N . LYS A 1 147 ? 9.350 -10.288 -13.357 1.00 97.38 147 LYS A N 1
ATOM 1209 C CA . LYS A 1 147 ? 8.113 -10.784 -12.731 1.00 97.38 147 LYS A CA 1
ATOM 1210 C C . LYS A 1 147 ? 8.378 -11.332 -11.331 1.00 97.38 147 LYS A C 1
ATOM 1212 O O . LYS A 1 147 ? 7.724 -10.909 -10.387 1.00 97.38 147 LYS A O 1
ATOM 1217 N N . LYS A 1 148 ? 9.397 -12.177 -11.178 1.00 97.94 148 LYS A N 1
ATOM 1218 C CA . LYS A 1 148 ? 9.794 -12.769 -9.900 1.00 97.94 148 LYS A CA 1
ATOM 1219 C C . LYS A 1 148 ? 10.113 -11.702 -8.856 1.00 97.94 148 LYS A C 1
ATOM 1221 O O . LYS A 1 148 ? 9.571 -11.752 -7.757 1.00 97.94 148 LYS A O 1
ATOM 1226 N N . ARG A 1 149 ? 10.915 -10.688 -9.198 1.00 97.81 149 ARG A N 1
ATOM 1227 C CA . ARG A 1 149 ? 11.214 -9.574 -8.280 1.00 97.81 149 ARG A CA 1
ATOM 1228 C C . ARG A 1 149 ? 9.975 -8.769 -7.901 1.00 97.81 149 ARG A C 1
ATOM 1230 O O . ARG A 1 149 ? 9.855 -8.341 -6.753 1.00 97.81 149 ARG A O 1
ATOM 1237 N N . LEU A 1 150 ? 9.058 -8.551 -8.845 1.00 98.12 150 LEU A N 1
ATOM 1238 C CA . LEU A 1 150 ? 7.789 -7.878 -8.566 1.00 98.12 150 LEU A CA 1
ATOM 1239 C C . LEU A 1 150 ? 6.916 -8.703 -7.620 1.00 98.12 150 LEU A C 1
ATOM 1241 O O . LEU A 1 150 ? 6.374 -8.148 -6.667 1.00 98.12 150 LEU A O 1
ATOM 1245 N N . ASP A 1 151 ? 6.810 -10.009 -7.848 1.00 97.75 151 ASP A N 1
ATOM 1246 C CA . ASP A 1 151 ? 6.010 -10.912 -7.023 1.00 97.75 151 ASP A CA 1
ATOM 1247 C C . ASP A 1 151 ? 6.603 -11.065 -5.620 1.00 97.75 151 ASP A C 1
ATOM 1249 O O . ASP A 1 151 ? 5.877 -10.989 -4.631 1.00 97.75 151 ASP A O 1
ATOM 1253 N N . GLU A 1 152 ? 7.927 -11.173 -5.500 1.00 97.25 152 GLU A N 1
ATOM 1254 C CA . GLU A 1 152 ? 8.625 -11.142 -4.212 1.00 97.25 152 GLU A CA 1
ATOM 1255 C C . GLU A 1 152 ? 8.391 -9.820 -3.470 1.00 97.25 152 GLU A C 1
ATOM 1257 O O . GLU A 1 152 ? 8.119 -9.822 -2.267 1.00 97.25 152 GLU A O 1
ATOM 1262 N N . GLY A 1 153 ? 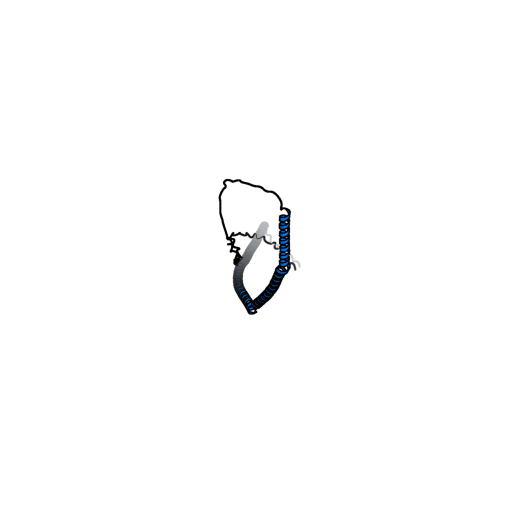8.456 -8.687 -4.178 1.00 97.88 153 GLY A N 1
ATOM 1263 C CA . GLY A 1 153 ? 8.151 -7.372 -3.617 1.00 97.88 153 GLY A CA 1
ATOM 1264 C C . GLY A 1 153 ? 6.707 -7.271 -3.120 1.00 97.88 153 GLY A C 1
ATOM 1265 O O . GLY A 1 153 ? 6.469 -6.851 -1.987 1.00 97.88 153 GLY A O 1
ATOM 1266 N N . ARG A 1 154 ? 5.741 -7.722 -3.929 1.00 97.75 154 ARG A N 1
ATOM 1267 C CA . ARG A 1 154 ? 4.315 -7.770 -3.566 1.00 97.75 154 ARG A CA 1
ATOM 1268 C C . ARG A 1 154 ? 4.060 -8.691 -2.379 1.00 97.75 154 ARG A C 1
ATOM 1270 O O . ARG A 1 154 ? 3.309 -8.314 -1.488 1.00 97.75 154 ARG A O 1
ATOM 1277 N N . LYS A 1 155 ? 4.704 -9.861 -2.332 1.00 98.19 155 LYS A N 1
ATOM 1278 C CA . LYS A 1 155 ? 4.567 -10.826 -1.234 1.00 98.19 155 LYS A CA 1
ATOM 1279 C C . LYS A 1 155 ? 5.059 -10.249 0.092 1.00 98.19 155 LYS A C 1
ATOM 1281 O O . LYS A 1 155 ? 4.379 -10.413 1.097 1.00 98.19 155 LYS A O 1
ATOM 1286 N N . LYS A 1 156 ? 6.196 -9.542 0.092 1.00 97.38 156 LYS A N 1
ATOM 1287 C CA . LYS A 1 156 ? 6.720 -8.862 1.291 1.00 97.38 156 LYS A CA 1
ATOM 1288 C C . LYS A 1 156 ? 5.752 -7.794 1.800 1.00 97.38 156 LYS A C 1
ATOM 1290 O O . LYS A 1 156 ? 5.392 -7.817 2.974 1.00 97.38 156 LYS A O 1
ATOM 1295 N N . LEU A 1 157 ? 5.274 -6.927 0.907 1.00 97.62 157 LEU A N 1
ATOM 1296 C CA . LEU A 1 157 ? 4.281 -5.906 1.254 1.00 97.62 157 LEU A CA 1
ATOM 1297 C C . LEU A 1 157 ? 2.989 -6.534 1.789 1.00 97.62 157 LEU A C 1
ATOM 1299 O O . LEU A 1 157 ? 2.477 -6.101 2.813 1.00 97.62 157 LEU A O 1
ATOM 1303 N N . ALA A 1 158 ? 2.492 -7.589 1.141 1.00 97.44 158 ALA A N 1
ATOM 1304 C CA . ALA A 1 158 ? 1.302 -8.301 1.592 1.00 97.44 158 ALA A CA 1
ATOM 1305 C C . ALA A 1 158 ? 1.494 -8.923 2.983 1.00 97.44 158 ALA A C 1
ATOM 1307 O O . ALA A 1 158 ? 0.598 -8.816 3.813 1.00 97.44 158 ALA A O 1
ATOM 1308 N N . SER A 1 159 ? 2.657 -9.524 3.264 1.00 97.06 159 SER A N 1
ATOM 1309 C CA . SER A 1 159 ? 2.952 -10.070 4.594 1.00 97.06 159 SER A CA 1
ATOM 1310 C C . SER A 1 159 ? 3.045 -8.990 5.672 1.00 97.06 159 SER A C 1
ATOM 1312 O O . SER A 1 159 ? 2.544 -9.190 6.770 1.00 97.06 159 SER A O 1
ATOM 1314 N N . GLU A 1 160 ? 3.628 -7.831 5.364 1.00 96.25 160 GLU A N 1
ATOM 1315 C CA . GLU A 1 160 ? 3.721 -6.717 6.313 1.00 96.25 160 GLU A CA 1
ATOM 1316 C C . GLU A 1 160 ? 2.339 -6.135 6.631 1.00 96.25 160 GLU A C 1
ATOM 1318 O O . GLU A 1 160 ? 1.998 -5.952 7.799 1.00 96.25 160 GLU A O 1
ATOM 1323 N N . VAL A 1 161 ? 1.513 -5.921 5.601 1.00 98.12 161 VAL A N 1
ATOM 1324 C CA . VAL A 1 161 ? 0.125 -5.464 5.764 1.00 98.12 161 VAL A CA 1
ATOM 1325 C C . VAL A 1 161 ? -0.706 -6.494 6.530 1.00 98.12 161 VAL A C 1
ATOM 1327 O O . VAL A 1 161 ? -1.488 -6.113 7.395 1.00 98.12 161 VAL A O 1
ATOM 1330 N N . ALA A 1 162 ? -0.527 -7.792 6.269 1.00 97.44 162 ALA A N 1
ATOM 1331 C CA . ALA A 1 162 ? -1.221 -8.843 7.011 1.00 97.44 162 ALA A CA 1
ATOM 1332 C C . ALA A 1 162 ? -0.871 -8.809 8.506 1.00 97.44 162 ALA A C 1
ATOM 1334 O O . ALA A 1 162 ? -1.776 -8.800 9.335 1.00 97.44 162 ALA A O 1
ATOM 1335 N N . VAL A 1 163 ? 0.417 -8.688 8.848 1.00 97.75 163 VAL A N 1
ATOM 1336 C CA . VAL A 1 163 ? 0.875 -8.576 10.244 1.00 97.75 163 VAL A CA 1
ATOM 1337 C C . VAL A 1 163 ? 0.319 -7.321 10.926 1.00 97.75 163 VAL A C 1
ATOM 1339 O O . VAL A 1 163 ? -0.020 -7.365 12.105 1.00 97.75 163 VAL A O 1
ATOM 1342 N N . GLN A 1 164 ? 0.217 -6.194 10.216 1.00 96.25 164 GLN A N 1
ATOM 1343 C CA . GLN A 1 164 ? -0.401 -4.978 10.761 1.00 96.25 164 GLN A CA 1
ATOM 1344 C C . GLN A 1 164 ? -1.897 -5.175 11.021 1.00 96.25 164 GLN A C 1
ATOM 1346 O O . GLN A 1 164 ? -2.368 -4.874 12.113 1.00 96.25 164 GLN A O 1
ATOM 1351 N N . LEU A 1 165 ? -2.626 -5.749 10.062 1.00 96.62 165 LEU A N 1
ATOM 1352 C CA . LEU A 1 165 ? -4.057 -6.017 10.206 1.00 96.62 165 LEU A CA 1
ATOM 1353 C C . LEU A 1 165 ? -4.361 -7.034 11.312 1.00 96.62 165 LEU A C 1
ATOM 1355 O O . LEU A 1 165 ? -5.389 -6.918 11.969 1.00 96.62 165 LEU A O 1
ATOM 1359 N N . GLU A 1 166 ? -3.511 -8.041 11.515 1.00 95.00 166 GLU A N 1
ATOM 1360 C CA . GLU A 1 166 ? -3.653 -8.988 12.627 1.00 95.00 166 GLU A CA 1
ATOM 1361 C C . GLU A 1 166 ? -3.513 -8.281 13.976 1.00 95.00 166 GLU A C 1
ATOM 1363 O O . GLU A 1 166 ? -4.391 -8.427 14.824 1.00 95.00 166 GLU A O 1
ATOM 1368 N N . LYS A 1 167 ? -2.497 -7.426 14.137 1.00 97.12 167 LYS A N 1
ATOM 1369 C CA . LYS A 1 167 ? -2.327 -6.614 15.352 1.00 97.12 167 LYS A CA 1
ATOM 1370 C C . LYS A 1 167 ? -3.505 -5.676 15.592 1.00 97.12 167 LYS A C 1
ATOM 1372 O O . LYS A 1 167 ? -4.029 -5.635 16.697 1.00 97.12 167 LYS A O 1
ATOM 1377 N N . GLU A 1 168 ? -3.967 -4.970 14.561 1.00 96.25 168 GLU A N 1
ATOM 1378 C CA . GLU A 1 168 ? -5.131 -4.081 14.673 1.00 96.25 168 GLU A CA 1
ATOM 1379 C C . GLU A 1 168 ? -6.405 -4.849 15.056 1.00 96.25 168 GLU A C 1
ATOM 1381 O O . GLU A 1 168 ? -7.203 -4.367 15.859 1.00 96.25 168 GLU A O 1
ATOM 1386 N N . LYS A 1 169 ? -6.601 -6.063 14.523 1.00 97.81 169 LYS A N 1
ATOM 1387 C CA . LYS A 1 169 ? -7.724 -6.930 14.909 1.00 97.81 169 LYS A CA 1
ATOM 1388 C C . LYS A 1 169 ? -7.618 -7.379 16.362 1.00 97.81 169 LYS A C 1
ATOM 1390 O O . LYS A 1 169 ? -8.622 -7.347 17.067 1.00 97.81 169 LYS A O 1
ATOM 1395 N N . GLU A 1 170 ? -6.439 -7.797 16.809 1.00 95.62 170 GLU A N 1
ATOM 1396 C CA . GLU A 1 170 ? -6.209 -8.196 18.200 1.00 95.62 170 GLU A CA 1
ATOM 1397 C C . GLU A 1 170 ? -6.448 -7.028 19.162 1.00 95.62 170 GLU A C 1
ATOM 1399 O O . GLU A 1 170 ? -7.175 -7.176 20.144 1.00 95.62 170 GLU A O 1
ATOM 1404 N N . GLU A 1 171 ? -5.920 -5.845 18.850 1.00 96.12 171 GLU A N 1
ATOM 1405 C CA . GLU A 1 171 ? -6.138 -4.627 19.633 1.00 96.12 171 GLU A CA 1
ATOM 1406 C C . GLU A 1 171 ? -7.619 -4.235 19.671 1.00 96.12 171 GLU A C 1
ATOM 1408 O O . GLU A 1 171 ? -8.147 -3.932 20.743 1.00 96.12 171 GLU A O 1
ATOM 1413 N N . ALA A 1 172 ? -8.319 -4.312 18.536 1.00 96.50 172 ALA A N 1
ATOM 1414 C CA . ALA A 1 172 ? -9.753 -4.052 18.470 1.00 96.50 172 ALA A CA 1
ATOM 1415 C C . ALA A 1 172 ? -10.564 -5.055 19.306 1.00 96.50 172 ALA A C 1
ATOM 1417 O O . ALA A 1 172 ? -11.517 -4.658 19.976 1.00 96.50 172 ALA A O 1
ATOM 1418 N N . LEU A 1 173 ? -10.184 -6.338 19.314 1.00 96.56 173 LEU A N 1
ATOM 1419 C CA . LEU A 1 173 ? -10.825 -7.357 20.150 1.00 96.56 173 LEU A CA 1
ATOM 1420 C C . LEU A 1 173 ? -10.573 -7.113 21.641 1.00 96.56 173 LEU A C 1
ATOM 1422 O O . LEU A 1 173 ? -11.502 -7.216 22.443 1.00 96.56 173 LEU A O 1
ATOM 1426 N N . ILE A 1 174 ? -9.345 -6.753 22.021 1.00 96.19 174 ILE A N 1
ATOM 1427 C CA . ILE A 1 174 ? -8.999 -6.421 23.409 1.00 96.19 174 ILE A CA 1
ATOM 1428 C C . ILE A 1 174 ? -9.772 -5.179 23.866 1.00 96.19 174 ILE A C 1
ATOM 1430 O O . ILE A 1 174 ? -10.333 -5.166 24.964 1.00 96.19 174 ILE A O 1
ATOM 1434 N N . GLU A 1 175 ? -9.839 -4.142 23.031 1.00 95.38 175 GLU A N 1
ATOM 1435 C CA . GLU A 1 175 ? -10.579 -2.924 23.350 1.00 95.38 175 GLU A CA 1
ATOM 1436 C C . GLU A 1 175 ? -12.088 -3.188 23.448 1.00 95.38 175 GLU A C 1
ATOM 1438 O O . GLU A 1 175 ? -12.730 -2.716 24.389 1.00 95.38 175 GLU A O 1
ATOM 1443 N N . ALA A 1 176 ? -12.657 -3.973 22.528 1.00 95.94 176 ALA A N 1
ATOM 1444 C CA . ALA A 1 176 ? -14.064 -4.363 22.565 1.00 95.94 176 ALA A CA 1
ATOM 1445 C C . ALA A 1 176 ? -14.397 -5.140 23.843 1.00 95.94 176 ALA A C 1
ATOM 1447 O O . ALA A 1 176 ? -15.351 -4.789 24.535 1.00 95.94 176 ALA A O 1
ATOM 1448 N N . ARG A 1 177 ? -13.563 -6.118 24.213 1.00 96.81 177 ARG A N 1
ATOM 1449 C CA . ARG A 1 177 ? -13.724 -6.883 25.454 1.00 96.81 177 ARG A CA 1
ATOM 1450 C C . ARG A 1 177 ? -13.649 -5.987 26.689 1.00 96.81 177 ARG A C 1
ATOM 1452 O O . ARG A 1 177 ? -14.481 -6.101 27.579 1.00 96.81 177 ARG A O 1
ATOM 1459 N N . ARG A 1 178 ? -12.693 -5.056 26.738 1.00 96.69 178 ARG A N 1
ATOM 1460 C CA . ARG A 1 178 ? -12.566 -4.108 27.855 1.00 96.69 178 ARG A CA 1
ATOM 1461 C C . ARG A 1 178 ? -13.790 -3.198 27.975 1.00 96.69 178 ARG A C 1
ATOM 1463 O O . ARG A 1 178 ? -14.248 -2.951 29.088 1.00 96.69 178 ARG A O 1
ATOM 1470 N N . ARG A 1 179 ? -14.314 -2.702 26.849 1.00 96.31 179 ARG A N 1
ATOM 1471 C CA . ARG A 1 179 ? -15.546 -1.898 26.819 1.00 96.31 179 ARG A CA 1
ATOM 1472 C C . ARG A 1 179 ? -16.761 -2.712 27.258 1.00 96.31 179 ARG A C 1
ATOM 1474 O O . ARG A 1 179 ? -17.598 -2.190 27.983 1.00 96.31 179 ARG A O 1
ATOM 1481 N N . GLU A 1 180 ? -16.849 -3.975 26.853 1.00 94.00 180 GLU A N 1
ATOM 1482 C CA . GLU A 1 180 ? -17.927 -4.871 27.271 1.00 94.00 180 GLU A CA 1
ATOM 1483 C C . GLU A 1 180 ? -17.871 -5.155 28.775 1.00 94.00 180 GLU A C 1
ATOM 1485 O O . GLU A 1 180 ? -18.881 -5.000 29.454 1.00 94.00 180 GLU A O 1
ATOM 1490 N N . GLU A 1 181 ? -16.697 -5.475 29.321 1.00 95.75 181 GLU A N 1
ATOM 1491 C CA . GLU A 1 181 ? -16.513 -5.686 30.761 1.00 95.75 181 GLU A CA 1
ATOM 1492 C C . GLU A 1 181 ? -16.859 -4.424 31.573 1.00 95.75 181 GLU A C 1
ATOM 1494 O O . GLU A 1 181 ? -17.466 -4.518 32.638 1.00 95.75 181 GLU A O 1
ATOM 1499 N N . GLN A 1 182 ? -16.519 -3.230 31.074 1.00 94.81 182 GLN A N 1
ATOM 1500 C CA . GLN A 1 182 ? -16.938 -1.968 31.695 1.00 94.81 182 GLN A CA 1
ATOM 1501 C C . GLN A 1 182 ? -18.457 -1.788 31.648 1.00 94.81 182 GLN A C 1
ATOM 1503 O O . GLN A 1 182 ? -19.062 -1.490 32.673 1.00 94.81 182 GLN A O 1
ATOM 1508 N N . ALA A 1 183 ? -19.081 -2.038 30.496 1.00 95.88 183 ALA A N 1
ATOM 1509 C CA . ALA A 1 183 ? -20.527 -1.925 30.356 1.00 95.88 183 ALA A CA 1
ATOM 1510 C C . ALA A 1 183 ? -21.273 -2.948 31.226 1.00 95.88 183 ALA A C 1
ATOM 1512 O O . ALA A 1 183 ? -22.347 -2.651 31.739 1.00 95.88 183 ALA A O 1
ATOM 1513 N N . GLN A 1 184 ? -20.719 -4.149 31.409 1.00 96.19 184 GLN A N 1
ATOM 1514 C CA . GLN A 1 184 ? -21.265 -5.154 32.320 1.00 96.19 184 GLN A CA 1
ATOM 1515 C C . GLN A 1 184 ? -21.191 -4.679 33.772 1.00 96.19 184 GLN A C 1
ATOM 1517 O O . GLN A 1 184 ? -22.203 -4.724 34.460 1.00 96.19 184 GLN A O 1
ATOM 1522 N N . ARG A 1 185 ? -20.051 -4.132 34.215 1.00 96.75 185 ARG A N 1
ATOM 1523 C CA . ARG A 1 185 ? -19.925 -3.560 35.568 1.00 96.75 185 ARG A CA 1
ATOM 1524 C C . ARG A 1 185 ? -20.905 -2.418 35.807 1.00 96.75 185 ARG A C 1
ATOM 1526 O O . ARG A 1 185 ? -21.586 -2.415 36.823 1.00 96.75 185 ARG A O 1
ATOM 1533 N N . GLU A 1 186 ? -21.024 -1.489 34.863 1.00 96.88 186 GLU A N 1
ATOM 1534 C CA . GLU A 1 186 ? -21.989 -0.386 34.960 1.00 96.88 186 GLU A CA 1
ATOM 1535 C C . GLU A 1 186 ? -23.434 -0.903 35.020 1.00 96.88 186 GLU A C 1
ATOM 1537 O O . GLU A 1 186 ? -24.241 -0.401 35.800 1.00 96.88 186 GLU A O 1
ATOM 1542 N N . ARG A 1 187 ? -23.772 -1.937 34.238 1.00 96.12 187 ARG A N 1
ATOM 1543 C CA . ARG A 1 187 ? -25.093 -2.584 34.297 1.00 96.12 187 ARG A CA 1
ATOM 1544 C C . ARG A 1 187 ? -25.344 -3.251 35.643 1.00 96.12 187 ARG A C 1
ATOM 1546 O O . ARG A 1 187 ? -26.412 -3.044 36.205 1.00 96.12 187 ARG A O 1
ATOM 1553 N N . GLU A 1 188 ? -24.378 -4.005 36.161 1.00 95.50 188 GLU A N 1
ATOM 1554 C CA . GLU A 1 188 ? -24.473 -4.648 37.475 1.00 95.50 188 GLU A CA 1
ATOM 1555 C C . GLU A 1 188 ? -24.615 -3.614 38.601 1.00 95.50 188 GLU A C 1
ATOM 1557 O O . GLU A 1 188 ? -25.406 -3.801 39.522 1.00 95.50 188 GLU A O 1
ATOM 1562 N N . GLU A 1 189 ? -23.878 -2.504 38.539 1.00 96.00 189 GLU A N 1
ATOM 1563 C CA . GLU A 1 189 ? -23.989 -1.410 39.508 1.00 96.00 189 GLU A CA 1
ATOM 1564 C C . GLU A 1 189 ? -25.366 -0.742 39.452 1.00 96.00 189 GLU A C 1
ATOM 1566 O O . GLU A 1 189 ? -25.991 -0.523 40.492 1.00 96.00 189 GLU A O 1
ATOM 1571 N N . LEU A 1 190 ? -25.876 -0.467 38.250 1.00 96.38 190 LEU A N 1
ATOM 1572 C CA . LEU A 1 190 ? -27.226 0.062 38.074 1.00 96.38 190 LEU A CA 1
ATOM 1573 C C . LEU A 1 190 ? -28.284 -0.917 38.584 1.00 96.38 190 LEU A C 1
ATOM 1575 O O . LEU A 1 190 ? -29.221 -0.497 39.256 1.00 96.38 190 LEU A O 1
ATOM 1579 N N . GLU A 1 191 ? -28.135 -2.211 38.312 1.00 95.44 191 GLU A N 1
ATOM 1580 C CA . GLU A 1 191 ? -29.053 -3.242 38.790 1.00 95.44 191 GLU A CA 1
ATOM 1581 C C . GLU A 1 191 ? -29.062 -3.318 40.321 1.00 95.44 191 GLU A C 1
ATOM 1583 O O . GLU A 1 191 ? -30.136 -3.264 40.921 1.00 95.44 191 GLU A O 1
ATOM 1588 N N . ARG A 1 192 ? -27.888 -3.305 40.969 1.00 97.44 192 ARG A N 1
ATOM 1589 C CA . ARG A 1 192 ? -27.777 -3.230 42.438 1.00 97.44 192 ARG A CA 1
ATOM 1590 C C . ARG A 1 192 ? -28.497 -2.006 43.000 1.00 97.44 192 ARG A C 1
ATOM 1592 O O . ARG A 1 192 ? -29.277 -2.130 43.942 1.00 97.44 192 ARG A O 1
ATOM 1599 N N . MET A 1 193 ? -28.289 -0.835 42.399 1.00 95.12 193 MET A N 1
ATOM 1600 C CA . MET A 1 193 ? -28.961 0.400 42.817 1.00 95.12 193 MET A CA 1
ATOM 1601 C C . MET A 1 193 ? -30.483 0.329 42.624 1.00 95.12 193 MET A C 1
ATOM 1603 O O . MET A 1 193 ? -31.244 0.783 43.481 1.00 95.12 193 MET A O 1
ATOM 1607 N N . MET A 1 194 ? -30.948 -0.250 41.516 1.00 91.56 194 MET A N 1
ATOM 1608 C CA . MET A 1 194 ? -32.375 -0.417 41.235 1.00 91.56 194 MET A CA 1
ATOM 1609 C C . MET A 1 194 ? -33.033 -1.416 42.190 1.00 91.56 194 MET A C 1
ATOM 1611 O O . MET A 1 194 ? -34.150 -1.168 42.649 1.00 91.56 194 MET A O 1
ATOM 1615 N N . GLU A 1 195 ? -32.349 -2.502 42.548 1.00 94.31 195 GLU A N 1
ATOM 1616 C CA . GLU A 1 195 ? -32.818 -3.435 43.572 1.00 94.31 195 GLU A CA 1
ATOM 1617 C C . GLU A 1 195 ? -32.904 -2.781 44.949 1.00 94.31 195 GLU A C 1
ATOM 1619 O O . GLU A 1 195 ? -33.913 -2.938 45.635 1.00 94.31 195 GLU A O 1
ATOM 1624 N N . GLU A 1 196 ? -31.888 -2.023 45.364 1.00 94.25 196 GLU A N 1
ATOM 1625 C CA . GLU A 1 196 ? -31.933 -1.291 46.631 1.00 94.25 196 GLU A CA 1
ATOM 1626 C C . GLU A 1 196 ? -33.084 -0.283 46.664 1.00 94.25 196 GLU A C 1
ATOM 1628 O O . GLU A 1 196 ? -33.786 -0.176 47.671 1.00 94.25 196 GLU A O 1
ATOM 1633 N N . ASN A 1 197 ? -33.320 0.429 45.560 1.00 93.81 197 ASN A N 1
ATOM 1634 C CA . ASN A 1 197 ? -34.457 1.338 45.436 1.00 93.81 197 ASN A CA 1
ATOM 1635 C C . ASN A 1 197 ? -35.785 0.589 45.543 1.00 93.81 197 ASN A C 1
ATOM 1637 O O . ASN A 1 197 ? -36.680 1.024 46.267 1.00 93.81 197 ASN A O 1
ATOM 1641 N N . ARG A 1 198 ? -35.905 -0.562 44.879 1.00 95.88 198 ARG A N 1
ATOM 1642 C CA . ARG A 1 198 ? -37.095 -1.406 44.973 1.00 95.88 198 ARG A CA 1
ATOM 1643 C C . ARG A 1 198 ? -37.326 -1.897 46.401 1.00 95.88 198 ARG A C 1
ATOM 1645 O O . ARG A 1 198 ? -38.443 -1.784 46.891 1.00 95.88 198 ARG A O 1
ATOM 1652 N N . ARG A 1 199 ? -36.285 -2.364 47.099 1.00 96.00 199 ARG A N 1
ATOM 1653 C CA . ARG A 1 199 ? -36.377 -2.782 48.510 1.00 96.00 199 ARG A CA 1
ATOM 1654 C C . ARG A 1 199 ? -36.832 -1.636 49.406 1.00 96.00 199 ARG A C 1
ATOM 1656 O O . ARG A 1 199 ? -37.723 -1.831 50.222 1.00 96.00 199 ARG A O 1
ATOM 1663 N N . LYS A 1 200 ? -36.283 -0.432 49.222 1.00 95.69 200 LYS A N 1
ATOM 1664 C CA . LYS A 1 200 ? -36.705 0.765 49.968 1.00 95.69 200 LYS A CA 1
ATOM 1665 C C . LYS A 1 200 ? -38.165 1.123 49.701 1.00 95.69 200 LYS A C 1
ATOM 1667 O O . LYS A 1 200 ? -38.868 1.478 50.640 1.00 95.69 200 LYS A O 1
ATOM 1672 N N . LEU A 1 201 ? -38.628 1.011 48.454 1.00 95.19 201 LEU A N 1
ATOM 1673 C CA . LEU A 1 201 ? -40.035 1.233 48.109 1.00 95.19 201 LEU A CA 1
ATOM 1674 C C . LEU A 1 201 ? -40.947 0.186 48.757 1.00 95.19 201 LEU A C 1
ATOM 1676 O O . LEU A 1 201 ? -41.954 0.551 49.354 1.00 95.19 201 LEU A O 1
ATOM 1680 N N . GLU A 1 202 ? -40.584 -1.095 48.695 1.00 92.00 202 GLU A N 1
ATOM 1681 C CA . GLU A 1 202 ? -41.350 -2.176 49.325 1.00 92.00 202 GLU A CA 1
ATOM 1682 C C . GLU A 1 202 ? -41.371 -2.039 50.859 1.00 92.00 202 GLU A C 1
ATOM 1684 O O . GLU A 1 202 ? -42.413 -2.221 51.487 1.00 92.00 202 GLU A O 1
ATOM 1689 N N . GLU A 1 203 ? -40.251 -1.670 51.485 1.00 94.44 203 GLU A N 1
ATOM 1690 C CA . GLU A 1 203 ? -40.196 -1.381 52.920 1.00 94.44 203 GLU A CA 1
ATOM 1691 C C . GLU A 1 203 ? -41.021 -0.151 53.300 1.00 94.44 203 GLU A C 1
ATOM 1693 O O . GLU A 1 203 ? -41.723 -0.190 54.310 1.00 94.44 203 GLU A O 1
ATOM 1698 N N . ALA A 1 204 ? -40.966 0.923 52.510 1.00 95.06 204 ALA A N 1
ATOM 1699 C CA . ALA A 1 204 ? -41.778 2.114 52.733 1.00 95.06 204 ALA A CA 1
ATOM 1700 C C . ALA A 1 204 ? -43.272 1.782 52.648 1.00 95.06 204 ALA A C 1
ATOM 1702 O O . ALA A 1 204 ? -44.014 2.133 53.559 1.00 95.06 204 ALA A O 1
ATOM 1703 N N . GLN A 1 205 ? -43.692 1.012 51.639 1.00 91.62 205 GLN A N 1
ATOM 1704 C CA . GLN A 1 205 ? -45.073 0.535 51.519 1.00 91.62 205 GLN A CA 1
ATOM 1705 C C . GLN A 1 205 ? -45.496 -0.324 52.714 1.00 91.62 205 GLN A C 1
ATOM 1707 O O . GLN A 1 205 ? -46.599 -0.166 53.228 1.00 91.62 205 GLN A O 1
ATOM 1712 N N . ARG A 1 206 ? -44.626 -1.222 53.195 1.00 95.38 206 ARG A N 1
ATOM 1713 C CA . ARG A 1 206 ? -44.914 -2.030 54.393 1.00 95.38 206 ARG A CA 1
ATOM 1714 C C . ARG A 1 206 ? -45.053 -1.171 55.645 1.00 95.38 206 ARG A C 1
ATOM 1716 O O . ARG A 1 206 ? -45.934 -1.435 56.456 1.00 95.38 206 ARG A O 1
ATOM 1723 N N . ARG A 1 207 ? -44.191 -0.166 55.815 1.00 93.94 207 ARG A N 1
ATOM 1724 C CA . ARG A 1 207 ? -44.271 0.774 56.942 1.00 93.94 207 ARG A CA 1
ATOM 1725 C C . ARG A 1 207 ? -45.555 1.587 56.883 1.00 93.94 207 ARG A C 1
ATOM 1727 O O . ARG A 1 207 ? -46.259 1.644 57.881 1.00 93.94 207 ARG A O 1
ATOM 1734 N N . GLU A 1 208 ? -45.888 2.124 55.716 1.00 90.25 208 GLU A N 1
ATOM 1735 C CA . GLU A 1 208 ? -47.117 2.885 55.503 1.00 90.25 208 GLU A CA 1
ATOM 1736 C C . GLU A 1 208 ? -48.362 2.029 55.777 1.00 90.25 208 GLU A C 1
ATOM 1738 O O . GLU A 1 208 ? -49.261 2.466 56.488 1.00 90.25 208 GLU A O 1
ATOM 1743 N N . ALA A 1 209 ? -48.386 0.773 55.319 1.00 94.94 209 ALA A N 1
ATOM 17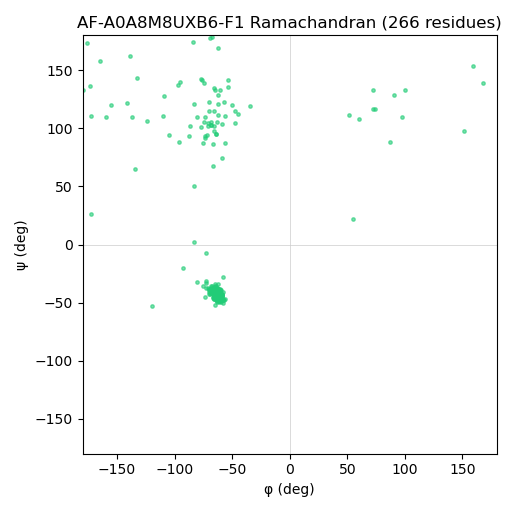44 C CA . ALA A 1 209 ? -49.479 -0.154 55.611 1.00 94.94 209 ALA A CA 1
ATOM 1745 C C . ALA A 1 209 ? -49.619 -0.450 57.117 1.00 94.94 209 ALA A C 1
ATOM 1747 O O . ALA A 1 209 ? -50.732 -0.515 57.636 1.00 94.94 209 ALA A O 1
ATOM 1748 N N . LEU A 1 210 ? -48.505 -0.607 57.840 1.00 93.00 210 LEU A N 1
ATOM 1749 C CA . LEU A 1 210 ? -48.522 -0.808 59.294 1.00 93.00 210 LEU A CA 1
ATOM 1750 C C . LEU A 1 210 ? -48.965 0.450 60.051 1.00 93.00 210 LEU A C 1
ATOM 1752 O O . LEU A 1 210 ? -49.678 0.350 61.047 1.00 93.00 210 LEU A O 1
ATOM 1756 N N . GLU A 1 211 ? -48.551 1.633 59.603 1.00 92.56 211 GLU A N 1
ATOM 1757 C CA . GLU A 1 211 ? -49.002 2.902 60.177 1.00 92.56 211 GLU A CA 1
ATOM 1758 C C . GLU A 1 211 ? -50.498 3.115 59.942 1.00 92.56 211 GLU A C 1
ATOM 1760 O O . GLU A 1 211 ? -51.206 3.484 60.877 1.00 92.56 211 GLU A O 1
ATOM 1765 N N . GLN A 1 212 ? -51.005 2.792 58.749 1.00 92.44 212 GLN A N 1
ATOM 1766 C CA . GLN A 1 212 ? -52.441 2.806 58.464 1.00 92.44 212 GLN A CA 1
ATOM 1767 C C . GLN A 1 212 ? -53.209 1.866 59.397 1.00 92.44 212 GLN A C 1
ATOM 1769 O O . GLN A 1 212 ? -54.195 2.291 59.989 1.00 92.44 212 GLN A O 1
ATOM 1774 N N . GLN A 1 213 ? -52.723 0.640 59.613 1.00 92.50 213 GLN A N 1
ATOM 1775 C CA . GLN A 1 213 ? -53.337 -0.289 60.569 1.00 92.50 213 GLN A CA 1
ATOM 1776 C C . GLN A 1 213 ? -53.379 0.279 61.992 1.00 92.50 213 GLN A C 1
ATOM 1778 O O . GLN A 1 213 ? -54.411 0.201 62.650 1.00 92.50 213 GLN A O 1
ATOM 1783 N N . ARG A 1 214 ? -52.289 0.896 62.467 1.00 93.06 214 ARG A N 1
ATOM 1784 C CA . ARG A 1 214 ? -52.257 1.526 63.800 1.00 93.06 214 ARG A CA 1
ATOM 1785 C C . ARG A 1 214 ? -53.243 2.681 63.919 1.00 93.06 214 ARG A C 1
ATOM 1787 O O . ARG A 1 214 ? -53.957 2.767 64.911 1.00 93.06 214 ARG A O 1
ATOM 1794 N N . LEU A 1 215 ? -53.299 3.543 62.908 1.00 95.81 215 LEU A N 1
ATOM 1795 C CA . LEU A 1 215 ? -54.246 4.657 62.865 1.00 95.81 215 LEU A CA 1
ATOM 1796 C C . LEU A 1 215 ? -55.697 4.159 62.821 1.00 95.81 215 LEU A C 1
ATOM 1798 O O . LEU A 1 215 ? -56.577 4.756 63.440 1.00 95.81 215 LEU A O 1
ATOM 1802 N N . GLU A 1 216 ? -55.961 3.062 62.109 1.00 92.50 216 GLU A N 1
ATOM 1803 C CA . GLU A 1 216 ? -57.268 2.406 62.105 1.00 92.50 216 GLU A CA 1
ATOM 1804 C C . GLU A 1 216 ? -57.612 1.829 63.483 1.00 92.50 216 GLU A C 1
ATOM 1806 O O . GLU A 1 216 ? -58.715 2.066 63.972 1.00 92.50 216 GLU A O 1
ATOM 1811 N N . GLU A 1 217 ? -56.683 1.137 64.148 1.00 91.94 217 GLU A N 1
ATOM 1812 C CA . GLU A 1 217 ? -56.870 0.636 65.516 1.00 91.94 217 GLU A CA 1
ATOM 1813 C C . GLU A 1 217 ? -57.154 1.765 66.517 1.00 91.94 217 GLU A C 1
ATOM 1815 O O . GLU A 1 217 ? -58.061 1.641 67.343 1.00 91.94 217 GLU A O 1
ATOM 1820 N N . GLU A 1 218 ? -56.420 2.878 66.441 1.00 92.81 218 GLU A N 1
ATOM 1821 C CA . GLU A 1 218 ? -56.663 4.066 67.267 1.00 92.81 218 GLU A CA 1
ATOM 1822 C C . GLU A 1 218 ? -58.049 4.657 66.993 1.00 92.81 218 GLU A C 1
ATOM 1824 O O . GLU A 1 218 ? -58.814 4.883 67.933 1.00 92.81 218 GLU A O 1
ATOM 1829 N N . ARG A 1 219 ? -58.441 4.787 65.720 1.00 94.81 219 ARG A N 1
ATOM 1830 C CA . ARG A 1 219 ? -59.80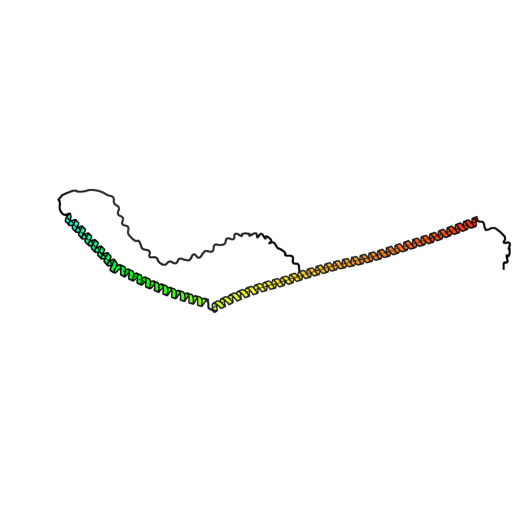4 5.193 65.343 1.00 94.81 219 ARG A CA 1
ATOM 1831 C C . ARG A 1 219 ? -60.874 4.264 65.908 1.00 94.81 219 ARG A C 1
ATOM 1833 O O . ARG A 1 219 ? -61.920 4.739 66.349 1.00 94.81 219 ARG A O 1
ATOM 1840 N N . TYR A 1 220 ? -60.650 2.950 65.894 1.00 93.19 220 TYR A N 1
ATOM 1841 C CA . TYR A 1 220 ? -61.587 1.992 66.481 1.00 93.19 220 TYR A CA 1
ATOM 1842 C C . TYR A 1 220 ? -61.707 2.167 67.998 1.00 93.19 220 TYR A C 1
ATOM 1844 O O . TYR A 1 220 ? -62.823 2.122 68.516 1.00 93.19 220 TYR A O 1
ATOM 1852 N N . ARG A 1 221 ? -60.599 2.421 68.706 1.00 93.00 221 ARG A N 1
ATOM 1853 C CA . ARG A 1 221 ? -60.619 2.699 70.152 1.00 93.00 221 ARG A CA 1
ATOM 1854 C C . ARG A 1 221 ? -61.369 3.985 70.478 1.00 93.00 221 ARG A C 1
ATOM 1856 O O . ARG A 1 221 ? -62.216 3.975 71.364 1.00 93.00 221 ARG A O 1
ATOM 1863 N N . GLU A 1 222 ? -61.125 5.060 69.732 1.00 92.69 222 GLU A N 1
ATOM 1864 C CA . GLU A 1 222 ? -61.865 6.318 69.892 1.00 92.69 222 GLU A CA 1
ATOM 1865 C C . GLU A 1 222 ? -63.372 6.115 69.679 1.00 92.69 222 GLU A C 1
ATOM 1867 O O . GLU A 1 222 ? -64.193 6.621 70.447 1.00 92.69 222 GLU A O 1
ATOM 1872 N N . LEU A 1 223 ? -63.757 5.333 68.664 1.00 90.62 223 LEU A N 1
ATOM 1873 C CA . LEU A 1 223 ? -65.156 4.975 68.429 1.00 90.62 223 LEU A CA 1
ATOM 1874 C C . LEU A 1 223 ? -65.744 4.142 69.579 1.00 90.62 223 LEU A C 1
ATOM 1876 O O . LEU A 1 223 ? -66.902 4.364 69.945 1.00 90.62 223 LEU A O 1
ATOM 1880 N N . GLU A 1 224 ? -64.974 3.219 70.160 1.00 90.88 224 GLU A N 1
ATOM 1881 C CA . GLU A 1 224 ? -65.387 2.426 71.325 1.00 90.88 224 GLU A CA 1
ATOM 1882 C C . GLU A 1 224 ? -65.604 3.316 72.557 1.00 90.88 224 GLU A C 1
ATOM 1884 O O . GLU A 1 224 ? -66.637 3.219 73.224 1.00 90.88 224 GLU A O 1
ATOM 1889 N N . GLU A 1 225 ? -64.681 4.234 72.843 1.00 92.81 225 GLU A N 1
ATOM 1890 C CA . GLU A 1 225 ? -64.818 5.195 73.939 1.00 92.81 225 GLU A CA 1
ATOM 1891 C C . GLU A 1 225 ? -66.036 6.096 73.744 1.00 92.81 225 GLU A C 1
ATOM 1893 O O . GLU A 1 225 ? -66.797 6.331 74.685 1.00 92.81 225 GLU A O 1
ATOM 1898 N N . LEU A 1 226 ? -66.290 6.540 72.512 1.00 93.12 226 LEU A N 1
ATOM 1899 C CA . LEU A 1 226 ? -67.469 7.333 72.187 1.00 93.12 226 LEU A CA 1
ATOM 1900 C C . LEU A 1 226 ? -68.767 6.537 72.401 1.00 93.12 226 LEU A C 1
ATOM 1902 O O . LEU A 1 226 ? -69.768 7.089 72.867 1.00 93.12 226 LEU A O 1
ATOM 1906 N N . GLN A 1 227 ? -68.773 5.239 72.077 1.00 88.38 227 GLN A N 1
ATOM 1907 C CA . GLN A 1 227 ? -69.894 4.348 72.387 1.00 88.38 227 GLN A CA 1
ATOM 1908 C C . GLN A 1 227 ? -70.079 4.178 73.899 1.00 88.38 227 GLN A C 1
ATOM 1910 O O . GLN A 1 227 ? -71.209 4.299 74.377 1.00 88.38 227 GLN A O 1
ATOM 1915 N N . ARG A 1 228 ? -68.997 3.986 74.665 1.00 93.94 228 ARG A N 1
ATOM 1916 C CA . ARG A 1 228 ? -69.055 3.903 76.135 1.00 93.94 228 ARG A CA 1
ATOM 1917 C C . ARG A 1 228 ? -69.567 5.188 76.762 1.00 93.94 228 ARG A C 1
ATOM 1919 O O . ARG A 1 228 ? -70.463 5.129 77.593 1.00 93.94 228 ARG A O 1
ATOM 1926 N N . GLN A 1 229 ? -69.085 6.350 76.328 1.00 92.56 229 GLN A N 1
ATOM 1927 C CA . GLN A 1 229 ? -69.582 7.642 76.804 1.00 92.56 229 GLN A CA 1
ATOM 1928 C C . GLN A 1 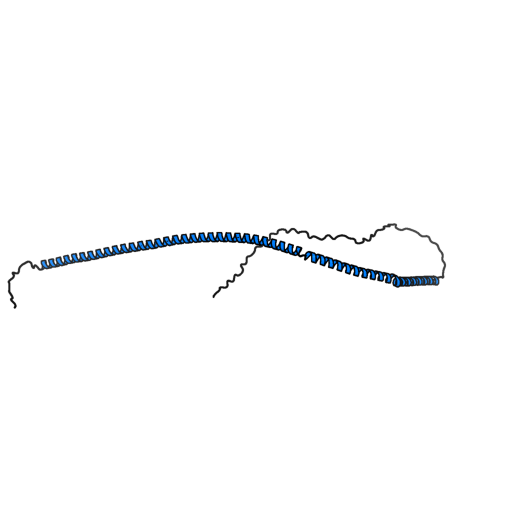229 ? -71.073 7.818 76.505 1.00 92.56 229 GLN A C 1
ATOM 1930 O O . GLN A 1 229 ? -71.813 8.323 77.348 1.00 92.56 229 GLN A O 1
ATOM 1935 N N . LYS A 1 230 ? -71.545 7.368 75.333 1.00 92.44 230 LYS A N 1
ATOM 1936 C CA . LYS A 1 230 ? -72.979 7.355 75.011 1.00 92.44 230 LYS A CA 1
ATOM 1937 C C . LYS 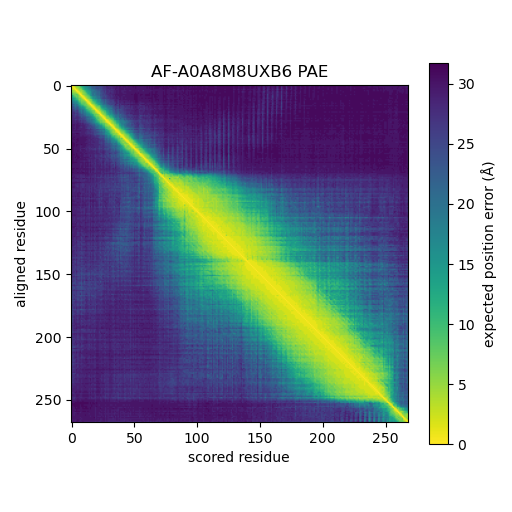A 1 230 ? -73.759 6.418 75.931 1.00 92.44 230 LYS A C 1
ATOM 1939 O O . LYS A 1 230 ? -74.829 6.812 76.389 1.00 92.44 230 LYS A O 1
ATOM 1944 N N . GLU A 1 231 ? -73.246 5.222 76.224 1.00 88.56 231 GLU A N 1
ATOM 1945 C CA . GLU A 1 231 ? -73.878 4.286 77.163 1.00 88.56 231 GLU A CA 1
ATOM 1946 C C . GLU A 1 231 ? -73.911 4.855 78.588 1.00 88.56 231 GLU A C 1
ATOM 1948 O O . GLU A 1 231 ? -74.956 4.842 79.238 1.00 88.56 231 GLU A O 1
ATOM 1953 N N . GLU A 1 232 ? -72.803 5.410 79.070 1.00 90.44 232 GLU A N 1
ATOM 1954 C CA . GLU A 1 232 ? -72.706 6.039 80.386 1.00 90.44 232 GLU A CA 1
ATOM 1955 C C . GLU A 1 232 ? -73.616 7.265 80.498 1.00 90.44 232 GLU A C 1
ATOM 1957 O O . GLU A 1 232 ? -74.306 7.426 81.506 1.00 90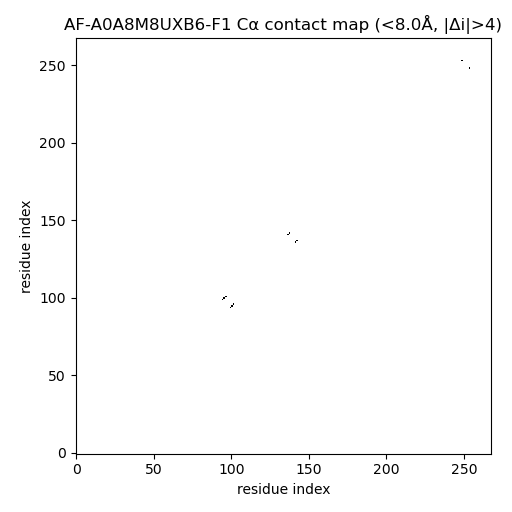.44 232 GLU A O 1
ATOM 1962 N N . ALA A 1 233 ? -73.690 8.097 79.457 1.00 90.75 233 ALA A N 1
ATOM 1963 C CA . ALA A 1 233 ? -74.627 9.214 79.389 1.00 90.75 233 ALA A CA 1
ATOM 1964 C C . ALA A 1 233 ? -76.082 8.725 79.418 1.00 90.75 233 ALA A C 1
ATOM 1966 O O . ALA A 1 233 ? -76.908 9.305 80.123 1.00 90.75 233 ALA A O 1
ATOM 1967 N N . LEU A 1 234 ? -76.399 7.628 78.722 1.00 87.06 234 LEU A N 1
ATOM 1968 C CA . LEU A 1 234 ? -77.705 6.968 78.787 1.00 87.06 234 LEU A CA 1
ATOM 1969 C C . LEU A 1 234 ? -78.009 6.436 80.190 1.00 87.06 234 LEU A C 1
ATOM 1971 O O . LEU A 1 234 ? -79.116 6.642 80.685 1.00 87.06 234 LEU A O 1
ATOM 1975 N N . ARG A 1 235 ? -77.044 5.799 80.863 1.00 84.31 235 ARG A N 1
ATOM 1976 C CA . ARG A 1 235 ? -77.205 5.308 82.241 1.00 84.31 235 ARG A CA 1
ATOM 1977 C C . ARG A 1 235 ? -77.409 6.450 83.230 1.00 84.31 235 ARG A C 1
ATOM 1979 O O . ARG A 1 235 ? -78.318 6.368 84.051 1.00 84.31 235 ARG A O 1
ATOM 1986 N N . ARG A 1 236 ? -76.630 7.531 83.126 1.00 87.06 236 ARG A N 1
ATOM 1987 C CA . ARG A 1 236 ? -76.814 8.741 83.944 1.00 87.06 236 ARG A CA 1
ATOM 1988 C C . ARG A 1 236 ? -78.168 9.389 83.687 1.00 87.06 236 ARG A C 1
ATOM 1990 O O . ARG A 1 236 ? -78.869 9.712 84.637 1.00 87.06 236 ARG A O 1
ATOM 1997 N N . LYS A 1 237 ? -78.575 9.519 82.421 1.00 88.75 237 LYS A N 1
ATOM 1998 C CA . LYS A 1 237 ? -79.900 10.035 82.055 1.00 88.75 237 LYS A CA 1
ATOM 1999 C C . LYS A 1 237 ? -81.017 9.151 82.613 1.00 88.75 237 LYS A C 1
ATOM 2001 O O . LYS A 1 237 ? -82.003 9.672 83.115 1.00 88.75 237 LYS A O 1
ATOM 2006 N N . LYS A 1 238 ? -80.845 7.827 82.591 1.00 89.25 238 LYS A N 1
ATOM 2007 C CA . LYS A 1 238 ? -81.791 6.870 83.180 1.00 89.25 238 LYS A CA 1
ATOM 2008 C C . LYS A 1 238 ? -81.891 7.024 84.699 1.00 89.25 238 LYS A C 1
ATOM 2010 O O . LYS A 1 238 ? -82.997 7.018 85.221 1.00 89.25 238 LYS A O 1
ATOM 2015 N N . GLN A 1 239 ? -80.768 7.209 85.394 1.00 85.62 239 GLN A N 1
ATOM 2016 C CA . GLN A 1 239 ? -80.756 7.497 86.834 1.00 85.62 239 GLN A CA 1
ATOM 2017 C C . GLN A 1 239 ? -81.426 8.838 87.150 1.00 85.62 239 GLN A C 1
ATOM 2019 O O . GLN A 1 239 ? -82.222 8.904 88.076 1.00 85.62 239 GLN A O 1
ATOM 2024 N N . GLN A 1 240 ? -81.172 9.884 86.358 1.00 84.44 240 GLN A N 1
ATOM 2025 C CA . GLN A 1 240 ? -81.851 11.176 86.504 1.00 84.44 240 GLN A CA 1
ATOM 2026 C C . GLN A 1 240 ? -83.360 11.057 86.270 1.00 84.44 240 GLN A C 1
ATOM 2028 O O . GLN A 1 240 ? -84.130 11.580 87.065 1.00 84.44 240 GLN A O 1
ATOM 2033 N N . GLU A 1 241 ? -83.794 10.328 85.238 1.00 84.12 241 GLU A N 1
ATOM 2034 C CA . GLU A 1 241 ? -85.215 10.072 84.983 1.00 84.12 241 GLU A CA 1
ATOM 2035 C C . GLU A 1 241 ? -85.850 9.254 86.118 1.00 84.12 241 GLU A C 1
ATOM 2037 O O . GLU A 1 241 ? -86.970 9.531 86.533 1.00 84.12 241 GLU A O 1
ATOM 2042 N N . GLU A 1 242 ? -85.145 8.263 86.666 1.00 81.81 242 GLU A N 1
ATOM 2043 C CA . GLU A 1 242 ? -85.607 7.474 87.811 1.00 81.81 242 GLU A CA 1
ATOM 2044 C C . GLU A 1 242 ? -85.668 8.307 89.099 1.00 81.81 242 GLU A C 1
ATOM 2046 O O . GLU A 1 242 ? -86.632 8.197 89.854 1.00 81.81 242 GLU A O 1
ATOM 2051 N N . GLU A 1 243 ? -84.706 9.202 89.326 1.00 83.62 243 GLU A N 1
ATOM 2052 C CA . GLU A 1 243 ? -84.736 10.179 90.413 1.00 83.62 243 GLU A CA 1
ATOM 2053 C C . GLU A 1 243 ? -85.856 11.201 90.239 1.00 83.62 243 GLU A C 1
ATOM 2055 O O . GLU A 1 243 ? -86.507 11.549 91.219 1.00 83.62 243 GLU A O 1
ATOM 2060 N N . GLU A 1 244 ? -86.100 11.698 89.028 1.00 81.88 244 GLU A N 1
ATOM 2061 C CA . GLU A 1 244 ? -87.222 12.585 88.720 1.00 81.88 244 GLU A CA 1
ATOM 2062 C C . GLU A 1 244 ? -88.553 11.863 88.907 1.00 81.88 244 GLU A C 1
ATOM 2064 O O . GLU A 1 244 ? -89.452 12.412 89.542 1.00 81.88 244 GLU A O 1
ATOM 2069 N N . ARG A 1 245 ? -88.668 10.603 88.472 1.00 78.19 245 ARG A N 1
ATOM 2070 C CA . ARG A 1 245 ? -89.815 9.735 88.773 1.00 78.19 245 ARG A CA 1
ATOM 2071 C C . ARG A 1 245 ? -89.958 9.512 90.277 1.00 78.19 245 ARG A C 1
ATOM 2073 O O . ARG A 1 245 ? -91.067 9.588 90.792 1.00 78.19 245 ARG A O 1
ATOM 2080 N N . ALA A 1 246 ? -88.871 9.300 91.015 1.00 78.12 246 ALA A N 1
ATOM 2081 C CA . ALA A 1 246 ? -88.893 9.149 92.469 1.00 78.12 246 ALA A CA 1
ATOM 2082 C C . ALA A 1 246 ? -89.254 10.463 93.182 1.00 78.12 246 ALA A C 1
ATOM 2084 O O . ALA A 1 246 ? -89.985 10.440 94.171 1.00 78.12 246 ALA A O 1
ATOM 2085 N N . LYS A 1 247 ? -88.794 11.614 92.680 1.00 80.88 247 LYS A N 1
ATOM 2086 C CA . LYS A 1 247 ? -89.170 12.956 93.148 1.00 80.88 247 LYS A CA 1
ATOM 2087 C C . LYS A 1 247 ? -90.645 13.218 92.865 1.00 80.88 247 LYS A C 1
ATOM 2089 O O . LYS A 1 247 ? -91.343 13.631 93.781 1.00 80.88 247 LYS A O 1
ATOM 2094 N N . GLN A 1 248 ? -91.146 12.890 91.673 1.00 71.25 248 GLN A N 1
ATOM 2095 C CA . GLN A 1 248 ? -92.576 12.914 91.356 1.00 71.25 248 GLN A CA 1
ATOM 2096 C C . GLN A 1 248 ? -93.365 11.981 92.278 1.00 71.25 248 GLN A C 1
ATOM 2098 O O . GLN A 1 248 ? -94.391 12.392 92.800 1.00 71.25 248 GLN A O 1
ATOM 2103 N N . MET A 1 249 ? -92.882 10.769 92.558 1.00 65.19 249 MET A N 1
ATOM 2104 C CA . MET A 1 249 ? -93.522 9.828 93.488 1.00 65.19 249 MET A CA 1
ATOM 2105 C C . MET A 1 249 ? -93.525 10.330 94.940 1.00 65.19 249 MET A C 1
ATOM 2107 O O . MET A 1 249 ? -94.515 10.141 95.648 1.00 65.19 249 MET A O 1
ATOM 2111 N N . LYS A 1 250 ? -92.457 11.002 95.388 1.00 66.44 250 LYS A N 1
ATOM 2112 C CA . LYS A 1 250 ? -92.378 11.655 96.706 1.00 66.44 250 LYS A CA 1
ATOM 2113 C C . LYS A 1 250 ? -93.285 12.889 96.787 1.00 66.44 250 LYS A C 1
ATOM 2115 O O . LYS A 1 250 ? -93.940 13.076 97.807 1.00 66.44 250 LYS A O 1
ATOM 2120 N N . LEU A 1 251 ? -93.371 13.681 95.716 1.00 60.81 251 LEU A N 1
ATOM 2121 C CA . LEU A 1 251 ? -94.239 14.860 95.603 1.00 60.81 251 LEU A CA 1
ATOM 2122 C C . LEU A 1 251 ? -95.725 14.472 95.498 1.00 60.81 251 LEU A C 1
ATOM 2124 O O . LEU A 1 251 ? -96.578 15.123 96.090 1.00 60.81 251 LEU A O 1
ATOM 2128 N N . LEU A 1 252 ? -96.034 13.375 94.799 1.00 57.38 252 LEU A N 1
ATOM 2129 C CA . LEU A 1 252 ? -97.384 12.820 94.671 1.00 57.38 252 LEU A CA 1
ATOM 2130 C C . LEU A 1 252 ? -97.887 12.150 95.953 1.00 57.38 252 LEU A C 1
ATOM 2132 O O . LEU A 1 252 ? -99.055 11.772 95.990 1.00 57.38 252 LEU A O 1
ATOM 2136 N N . GLY A 1 253 ? -97.060 11.989 96.994 1.00 53.19 253 GLY A N 1
ATOM 2137 C CA . GLY A 1 253 ? -97.529 11.650 98.341 1.00 53.19 253 GLY A CA 1
ATOM 2138 C C . GLY A 1 253 ? -98.400 10.390 98.437 1.00 53.19 253 GLY A C 1
ATOM 2139 O O . GLY A 1 253 ? -99.141 10.237 99.405 1.00 53.19 253 GLY A O 1
ATOM 2140 N N . LYS A 1 254 ? -98.331 9.460 97.474 1.00 59.53 254 LYS A N 1
ATOM 2141 C CA . LYS A 1 254 ? -99.110 8.208 97.484 1.00 59.53 254 LYS A CA 1
ATOM 2142 C C . LYS A 1 254 ? -98.424 7.142 98.335 1.00 59.53 254 LYS A C 1
ATOM 2144 O O . LYS A 1 254 ? -98.239 6.013 97.915 1.00 59.53 254 LYS A O 1
ATOM 2149 N N . ASN A 1 255 ? -98.062 7.523 99.550 1.00 54.88 255 ASN A N 1
ATOM 2150 C CA . ASN A 1 255 ? -97.780 6.618 100.653 1.00 54.88 255 ASN A CA 1
ATOM 2151 C C . ASN A 1 255 ? -98.498 7.180 101.875 1.00 54.88 255 ASN A C 1
ATOM 2153 O O . ASN A 1 255 ? -97.862 7.665 102.805 1.00 54.88 255 ASN A O 1
ATOM 2157 N N . LYS A 1 256 ? -99.834 7.192 101.796 1.00 56.16 256 LYS A N 1
ATOM 2158 C CA . LYS A 1 256 ? -100.796 7.275 102.905 1.00 56.16 256 LYS A CA 1
ATOM 2159 C C . LYS A 1 256 ? -102.215 7.061 102.350 1.00 56.16 256 LYS A C 1
ATOM 2161 O O . LYS A 1 256 ? -102.742 7.885 101.617 1.00 56.16 256 LYS A O 1
ATOM 2166 N N . SER A 1 257 ? -102.784 5.909 102.708 1.00 54.84 257 SER A N 1
ATOM 2167 C CA . SER A 1 257 ? -104.217 5.621 102.893 1.00 54.84 257 SER A CA 1
ATOM 2168 C C . SER A 1 257 ? -105.243 5.963 101.793 1.00 54.84 257 SER A C 1
ATOM 2170 O O . SER A 1 257 ? -105.707 7.093 101.673 1.00 54.84 257 SER A O 1
ATOM 2172 N N . ARG A 1 258 ? -105.805 4.906 101.191 1.00 51.47 258 ARG A N 1
ATOM 2173 C CA . ARG A 1 258 ? -107.266 4.719 101.100 1.00 51.47 258 ARG A CA 1
ATOM 2174 C C . ARG A 1 258 ? -107.559 3.222 101.300 1.00 51.47 258 ARG A C 1
ATOM 2176 O O . ARG A 1 258 ? -106.996 2.423 100.551 1.00 51.47 258 ARG A O 1
ATOM 2183 N N . PRO A 1 259 ? -108.359 2.806 102.299 1.00 58.62 259 PRO A N 1
ATOM 2184 C CA . PRO A 1 259 ? -108.674 1.394 102.492 1.00 58.62 259 PRO A CA 1
ATOM 2185 C C . PRO A 1 259 ? -109.393 0.864 101.249 1.00 58.62 259 PRO A C 1
ATOM 2187 O O . PRO A 1 259 ? -110.307 1.516 100.737 1.00 58.62 259 PRO A O 1
ATOM 2190 N N . LYS A 1 260 ? -108.971 -0.302 100.747 1.00 58.06 260 LYS A N 1
ATOM 2191 C CA . LYS A 1 260 ? -109.670 -1.018 99.673 1.00 58.06 260 LYS A CA 1
ATOM 2192 C C . LYS A 1 260 ? -111.036 -1.468 100.198 1.00 58.06 260 LYS A C 1
ATOM 2194 O O . LYS A 1 260 ? -111.140 -2.500 100.849 1.00 58.06 260 LYS A O 1
ATOM 2199 N N . LEU A 1 261 ? -112.075 -0.694 99.893 1.00 54.44 261 LEU A N 1
ATOM 2200 C CA . LEU A 1 261 ? -113.443 -1.198 99.825 1.00 54.44 261 LEU A CA 1
ATOM 2201 C C . LEU A 1 261 ? -113.551 -2.030 98.546 1.00 54.44 261 LEU A C 1
ATOM 2203 O O . LEU A 1 261 ? -113.449 -1.515 97.433 1.00 54.44 261 LEU A O 1
ATOM 2207 N N . SER A 1 262 ? -113.672 -3.337 98.734 1.00 51.97 262 SER A N 1
ATOM 2208 C CA . SER A 1 262 ? -113.965 -4.320 97.703 1.00 51.97 262 SER A CA 1
ATOM 2209 C C . SER A 1 262 ? -115.375 -4.099 97.155 1.00 51.97 262 SER A C 1
ATOM 2211 O O . SER A 1 262 ? -116.348 -4.324 97.870 1.00 51.97 262 SER A O 1
ATOM 2213 N N . PHE A 1 263 ? -115.489 -3.726 95.883 1.00 52.53 263 PHE A N 1
ATOM 2214 C CA . PHE A 1 263 ? -116.704 -3.974 95.112 1.00 52.53 263 PHE A CA 1
ATOM 2215 C C . PHE A 1 263 ? -116.390 -5.039 94.067 1.00 52.53 263 PHE A C 1
ATOM 2217 O O . PHE A 1 263 ? -115.600 -4.820 93.150 1.00 52.53 263 PHE A O 1
ATOM 2224 N N . ALA A 1 264 ? -116.974 -6.220 94.264 1.00 54.38 264 ALA A N 1
ATOM 2225 C CA . ALA A 1 264 ? -117.021 -7.270 93.266 1.00 54.38 264 ALA A CA 1
ATOM 2226 C C . ALA A 1 264 ? -117.973 -6.825 92.149 1.00 54.38 264 ALA A C 1
ATOM 2228 O O . ALA A 1 264 ? -119.168 -6.663 92.381 1.00 54.38 264 ALA A O 1
ATOM 2229 N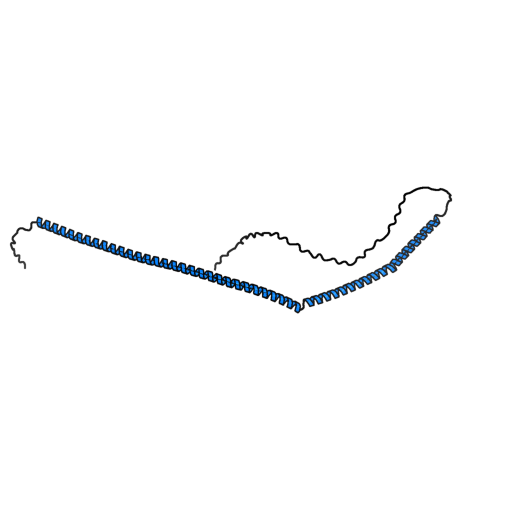 N . LEU A 1 265 ? -117.441 -6.628 90.945 1.00 54.91 265 LEU A N 1
ATOM 2230 C CA . LEU A 1 265 ? -118.236 -6.583 89.724 1.00 54.91 265 LEU A CA 1
ATOM 2231 C C . LEU A 1 265 ? -118.006 -7.895 88.988 1.00 54.91 265 LEU A C 1
ATOM 2233 O O . LEU A 1 265 ? -117.031 -8.078 88.266 1.00 54.91 265 LEU A O 1
ATOM 2237 N N . SER A 1 266 ? -118.914 -8.828 89.244 1.00 43.56 266 SER A N 1
ATOM 2238 C CA . SER A 1 266 ? -119.192 -9.953 88.370 1.00 43.56 266 SER A CA 1
ATOM 2239 C C . SER A 1 266 ? -119.712 -9.422 87.036 1.00 43.56 266 SER A C 1
ATOM 2241 O O . SER A 1 266 ? -120.762 -8.777 87.013 1.00 43.56 266 SER A O 1
ATOM 2243 N N . LEU A 1 267 ? -119.035 -9.733 85.935 1.00 51.78 267 LEU A N 1
ATOM 2244 C CA . LEU A 1 267 ? -119.682 -9.773 84.631 1.00 51.78 267 LEU A CA 1
ATOM 2245 C C . LEU A 1 267 ? -119.312 -11.057 83.894 1.00 51.78 267 LEU A C 1
ATOM 2247 O O . LEU A 1 267 ? -118.228 -11.612 84.060 1.00 51.78 267 LEU A O 1
ATOM 2251 N N . LYS A 1 268 ? -120.345 -11.517 83.203 1.00 51.31 268 LYS A N 1
ATOM 2252 C CA . LYS A 1 268 ? -120.613 -12.811 82.597 1.00 51.31 268 LYS A CA 1
ATOM 2253 C C . LYS A 1 268 ? -120.024 -12.886 81.197 1.00 51.31 268 LYS A C 1
ATOM 2255 O O . LYS A 1 268 ? -120.006 -11.820 80.543 1.00 51.31 268 LYS A O 1
#

Radius of gyration: 78.24 Å; Cα contacts (8 Å, |Δi|>4): 6; chains: 1; bounding box: 195×81×185 Å

Sequence (268 aa):
MEHPVYSLQYMRRRSRSLSSRRHKSRSPTPRRRKSRSPTPKRTKRQRKRSTSSSPLTASPSVSTGTKETKDASEKLKKEAEEKKRNQLEVCFKSISMHIIVPFSDWRRQQEAELKLIEEETAKRVAEEIRKKVEESLNSEEIRLEIKKRLDEGRKKLASEVAVQLEKEKEEALIEARRREEQAQREREELERMMEENRRKLEEAQRREALEQQRLEEERYRELEELQRQKEEALRRKKQQEEEERAKQMKLLGKNKSRPKLSFALSLK

Foldseek 3Di:
DDDDDDDDDDDPPPPPPPPPPDDDPPDDDCPDDPDDDDDDDDDPDDDDDDDDDDDDDDDDDDDDDDDDDDPPPVVVVVVVVVVVVVVVVVVVVVCCVPPVVVVVVVVVVVVVVVVVVVVVVVVVVVVVVVVVVVCVCVDPVVVVVVVVVVVVVVVVVVVVVVVVVVVVVVVVVVVVVVVVVVVVVVVVVVVVVVVVVVVVVVVVVVVVVVVVVVVVVVVVVVVVVVVVVVVVVVVVVVVVVVVVVVVVVVVVVPPDDDDDPDDDDDDD

Organism: Sesamum indicum (NCBI:txid4182)

Mean predicted aligned error: 21.4 Å

Secondary structure (DSSP, 8-state):
--------------------------PPP-----------------------------------------HHHHHHHHHHHHHHHHHHHHHHHHHIIIIIHHHHHHHHHHHHHHHHHHHHHHHHHHHHHHHHHHHHHT-HHHHHHHHHHHHHHHHHHHHHHHHHHHHHHHHHHHHHHHHHHHHHHHHHHHHHHHHHHHHHHHHHHHHHHHHHHHHHHHHHHHHHHHHHHHHHHHHHHHHHHHHHHHHHHHHTT-SS------------

Solvent-accessible surface area (backbone atoms only — not comparable to full-atom values): 16534 Å² total; per-residue (Å²): 142,85,81,86,85,79,83,80,76,79,78,83,76,80,76,80,77,79,79,75,85,69,83,75,77,81,76,80,76,85,78,73,82,81,80,87,81,89,76,87,77,81,80,89,82,85,80,91,81,87,82,87,82,84,91,84,86,85,86,86,85,89,80,85,90,81,81,86,88,60,76,70,61,56,51,53,48,52,52,51,49,48,53,49,52,51,50,50,50,51,50,47,50,47,49,41,62,71,49,52,48,52,56,51,50,52,51,51,50,52,53,50,54,50,48,51,51,52,51,51,52,50,48,52,53,51,50,52,51,51,50,52,52,50,52,60,64,65,29,65,66,56,53,48,52,53,48,50,53,50,50,54,52,51,50,52,53,51,52,53,51,48,56,50,52,51,51,52,48,52,52,50,49,52,50,50,50,53,53,49,55,50,52,50,50,54,47,53,52,51,48,52,52,52,50,52,51,48,51,52,50,55,50,48,52,53,50,51,54,52,51,50,51,51,53,50,53,51,51,51,49,53,52,49,51,52,50,49,52,52,51,50,50,50,51,51,51,49,50,50,51,50,49,49,51,49,48,50,52,60,71,64,53,82,84,69,89,79,84,85,78,86,76,88,80,86,81,132

pLDDT: mean 75.88, std 22.59, range [31.42, 98.19]

InterPro domains:
  IPR033371 Arginine and glutamate-rich protein 1 [PF15346] (110-265)
  IPR033371 Arginine and glutamate-rich protein 1 [PTHR31711] (4-267)